Protein AF-A0A954ZGT1-F1 (afdb_monomer)

Secondary structure (DSSP, 8-state):
------------S--------PPPPPEEEEEE--TTS--TTEEEPTTS---EEE-TTSSEEEEESSS-S-EEEEETT-TTB-SEEEEEEEEEEEEEEEEEEEEEEETTTTEEEEEEE-TT-EEEEEEESSSEEEEEEEE-S--TTTS-EEEEEEEETTEEEEEEEETTSPPPSS-SEEEE--S---BEEEEEEEEEEEEEEEE--EEEEEPPP--THHHHHHHHHHHHHHHHHHTTS----

Solvent-accessible surface area (backbone atoms only — not comparable to full-atom values): 13369 Å² total; per-residue (Å²): 143,82,79,91,87,88,87,87,88,83,90,84,85,77,83,76,75,76,74,78,71,74,74,75,72,64,45,77,78,43,79,43,47,29,65,88,50,59,57,88,56,53,42,70,48,86,93,42,53,74,52,52,76,48,23,88,84,28,23,47,30,46,31,46,92,82,12,67,56,44,34,47,38,33,45,60,95,38,70,69,46,45,32,34,32,41,33,34,38,35,33,40,45,73,40,49,65,33,44,32,39,34,40,26,32,34,76,95,70,54,29,30,39,36,30,32,40,23,58,87,10,35,38,34,37,30,34,31,69,83,57,81,42,82,75,35,74,31,86,46,95,53,35,36,62,80,42,52,30,32,41,34,34,37,35,48,86,37,40,39,35,28,35,70,42,54,60,96,53,80,82,70,94,63,58,67,34,66,49,79,58,74,90,62,75,39,6,18,39,39,45,36,40,32,36,69,28,60,32,37,36,40,32,46,33,45,34,34,27,38,47,62,73,84,59,66,64,62,61,54,53,54,52,52,57,52,49,58,59,54,55,63,63,61,75,72,71,85,82,90,131

Radius of gyration: 25.89 Å; Cα contacts (8 Å, |Δi|>4): 563; chains: 1; bounding box: 70×60×85 Å

Structure (mmCIF, N/CA/C/O backbone):
data_AF-A0A954ZGT1-F1
#
_entry.id   AF-A0A954ZGT1-F1
#
loop_
_atom_site.group_PDB
_atom_site.id
_atom_site.type_symbol
_atom_site.label_atom_id
_atom_site.label_alt_id
_atom_site.label_comp_id
_atom_site.label_asym_id
_atom_site.label_entity_id
_atom_site.label_seq_id
_atom_site.pdbx_PDB_ins_code
_atom_site.Cartn_x
_atom_site.Cartn_y
_atom_site.Cartn_z
_atom_site.occupancy
_atom_site.B_iso_or_equiv
_atom_site.auth_seq_id
_atom_site.auth_comp_id
_atom_site.auth_asym_id
_atom_site.auth_atom_id
_atom_site.pdbx_PDB_model_num
ATOM 1 N N . MET A 1 1 ? -48.581 -20.929 64.849 1.00 49.00 1 MET A N 1
ATOM 2 C CA . MET A 1 1 ? -47.288 -20.661 65.511 1.00 49.00 1 MET A CA 1
ATOM 3 C C . MET A 1 1 ? -46.285 -21.735 65.078 1.00 49.00 1 MET A C 1
ATOM 5 O O . MET A 1 1 ? -46.087 -22.692 65.802 1.00 49.00 1 MET A O 1
ATOM 9 N N . ILE A 1 2 ? -45.718 -21.609 63.871 1.00 40.19 2 ILE A N 1
ATOM 10 C CA . ILE A 1 2 ? -44.493 -22.288 63.402 1.00 40.19 2 ILE A CA 1
ATOM 11 C C . ILE A 1 2 ? -43.778 -21.256 62.520 1.00 40.19 2 ILE A C 1
ATOM 13 O O . ILE A 1 2 ? -44.427 -20.496 61.806 1.00 40.19 2 ILE A O 1
ATOM 17 N N . ARG A 1 3 ? -42.468 -21.164 62.721 1.00 39.44 3 ARG A N 1
ATOM 18 C CA . ARG A 1 3 ? -41.587 -20.032 62.447 1.00 39.44 3 ARG A CA 1
ATOM 19 C C . ARG A 1 3 ? -41.191 -19.901 60.977 1.00 39.44 3 ARG A C 1
ATOM 21 O O . ARG A 1 3 ? -40.963 -20.896 60.301 1.00 39.44 3 ARG A O 1
ATOM 28 N N . ASP A 1 4 ? -41.039 -18.642 60.578 1.00 47.91 4 ASP A N 1
ATOM 29 C CA . ASP A 1 4 ? -39.946 -18.077 59.780 1.00 47.91 4 ASP A CA 1
ATOM 30 C C . ASP A 1 4 ? -38.844 -19.044 59.328 1.00 47.91 4 ASP A C 1
ATOM 32 O O . ASP A 1 4 ? -38.087 -19.545 60.158 1.00 47.91 4 ASP A O 1
ATOM 36 N N . THR A 1 5 ? -38.673 -19.205 58.012 1.00 51.03 5 THR A N 1
ATOM 37 C CA . THR A 1 5 ? -37.356 -19.307 57.344 1.00 51.03 5 THR A CA 1
ATOM 38 C C . THR A 1 5 ? -37.534 -19.374 55.825 1.00 51.03 5 THR A C 1
ATOM 40 O O . THR A 1 5 ? -37.643 -20.449 55.255 1.00 51.03 5 THR A O 1
ATOM 43 N N . CYS A 1 6 ? -37.570 -18.223 55.144 1.00 39.84 6 CYS A N 1
ATOM 44 C CA . CYS A 1 6 ? -37.154 -18.135 53.733 1.00 39.84 6 CYS A CA 1
ATOM 45 C C . CYS A 1 6 ? -36.947 -16.672 53.306 1.00 39.84 6 CYS A C 1
ATOM 47 O O . CYS A 1 6 ? -37.548 -16.166 52.363 1.00 39.84 6 CYS A O 1
ATOM 49 N N . ARG A 1 7 ? -36.095 -15.954 54.040 1.00 50.19 7 ARG A N 1
ATOM 50 C CA . ARG A 1 7 ? -35.509 -14.682 53.606 1.00 50.19 7 ARG A CA 1
ATOM 51 C C . ARG A 1 7 ? -34.010 -14.900 53.510 1.00 50.19 7 ARG A C 1
ATOM 53 O O . ARG A 1 7 ? -33.407 -14.976 54.568 1.00 50.19 7 ARG A O 1
ATOM 60 N N . THR A 1 8 ? -33.486 -15.006 52.283 1.00 48.19 8 THR A N 1
ATOM 61 C CA . THR A 1 8 ? -32.156 -14.536 51.812 1.00 48.19 8 THR A CA 1
ATOM 62 C C . THR A 1 8 ? -31.654 -15.337 50.603 1.00 48.19 8 THR A C 1
ATOM 64 O O . THR A 1 8 ? -30.652 -16.032 50.674 1.00 48.19 8 THR A O 1
ATOM 67 N N . LEU A 1 9 ? -32.298 -15.212 49.442 1.00 42.59 9 LEU A N 1
ATOM 68 C CA . LEU A 1 9 ? -31.670 -15.615 48.176 1.00 42.59 9 LEU A CA 1
ATOM 69 C C . LEU A 1 9 ? -32.113 -14.671 47.058 1.00 42.59 9 LEU A C 1
ATOM 71 O O . LEU A 1 9 ? -33.052 -14.986 46.343 1.00 42.59 9 LEU A O 1
ATOM 75 N N . LEU A 1 10 ? -31.474 -13.501 46.964 1.00 44.97 10 LEU A N 1
ATOM 76 C CA . LEU A 1 10 ? -31.126 -12.787 45.720 1.00 44.97 10 LEU A CA 1
ATOM 77 C C . LEU A 1 10 ? -30.676 -11.364 46.090 1.00 44.97 10 LEU A C 1
ATOM 79 O O . LEU A 1 10 ? -31.507 -10.486 46.311 1.00 44.97 10 LEU A O 1
ATOM 83 N N . PRO A 1 11 ? -29.359 -11.129 46.164 1.00 42.97 11 PRO A N 1
ATOM 84 C CA . PRO A 1 11 ? -28.837 -10.021 45.376 1.00 42.97 11 PRO A CA 1
ATOM 85 C C . PRO A 1 11 ? -27.473 -10.400 44.796 1.00 42.97 11 PRO A C 1
ATOM 87 O O . PRO A 1 11 ? -26.445 -9.910 45.236 1.00 42.97 11 PRO A O 1
ATOM 90 N N . ILE A 1 12 ? -27.432 -11.318 43.831 1.00 44.53 12 ILE A N 1
ATOM 91 C CA . ILE A 1 12 ? -26.219 -11.548 43.030 1.00 44.53 12 ILE A CA 1
ATOM 92 C C . ILE A 1 12 ? -26.662 -11.825 41.599 1.00 44.53 12 ILE A C 1
ATOM 94 O O . ILE A 1 12 ? -26.620 -12.953 41.117 1.00 44.53 12 ILE A O 1
ATOM 98 N N . LEU A 1 13 ? -27.203 -10.811 40.934 1.00 39.03 13 LEU A N 1
ATOM 99 C CA . LEU A 1 13 ? -27.461 -10.904 39.500 1.00 39.03 13 LEU A CA 1
ATOM 100 C C . LEU A 1 13 ? -27.533 -9.519 38.869 1.00 39.03 13 LEU A C 1
ATOM 102 O O . LEU A 1 13 ? -28.479 -9.205 38.168 1.00 39.03 13 LEU A O 1
ATOM 106 N N . LEU A 1 14 ? -26.534 -8.681 39.150 1.00 40.69 14 LEU A N 1
ATOM 107 C CA . LEU A 1 14 ? -26.220 -7.537 38.293 1.00 40.69 14 LEU A CA 1
ATOM 108 C C . LEU A 1 14 ? -24.763 -7.079 38.479 1.00 40.69 14 LEU A C 1
ATOM 110 O O . LEU A 1 14 ? -24.472 -5.896 38.581 1.00 40.69 14 LEU A O 1
ATOM 114 N N . ALA A 1 15 ? -23.823 -8.027 38.518 1.00 42.75 15 ALA A N 1
ATOM 115 C CA . ALA A 1 15 ? -22.462 -7.724 38.093 1.00 42.75 15 ALA A CA 1
ATOM 116 C C . ALA A 1 15 ? -22.450 -7.890 36.572 1.00 42.75 15 ALA A C 1
ATOM 118 O O . ALA A 1 15 ? -22.084 -8.943 36.050 1.00 42.75 15 ALA A O 1
ATOM 119 N N . SER A 1 16 ? -22.939 -6.876 35.859 1.00 43.94 16 SER A N 1
ATOM 120 C CA . SER A 1 16 ? -22.596 -6.695 34.453 1.00 43.94 16 SER A CA 1
ATOM 121 C C . SER A 1 16 ? -21.105 -6.399 34.431 1.00 43.94 16 SER A C 1
ATOM 123 O O . SER A 1 16 ? -20.691 -5.245 34.505 1.00 43.94 16 SER A O 1
ATOM 125 N N . VAL A 1 17 ? -20.289 -7.454 34.443 1.00 47.34 17 VAL A N 1
ATOM 126 C CA . VAL A 1 17 ? -18.870 -7.344 34.143 1.00 47.34 17 VAL A CA 1
ATOM 127 C C . VAL A 1 17 ? -18.825 -6.891 32.692 1.00 47.34 17 VAL A C 1
ATOM 129 O O . VAL A 1 17 ? -18.921 -7.699 31.772 1.00 47.34 17 VAL A O 1
ATOM 132 N N . MET A 1 18 ? -18.753 -5.577 32.484 1.00 42.97 18 MET A N 1
ATOM 133 C CA . MET A 1 18 ? -18.175 -5.039 31.269 1.00 42.97 18 MET A CA 1
ATOM 134 C C . MET A 1 18 ? -16.715 -5.479 31.289 1.00 42.97 18 MET A C 1
ATOM 136 O O . MET A 1 18 ? -15.844 -4.768 31.784 1.00 42.97 18 MET A O 1
ATOM 140 N N . LEU A 1 19 ? -16.450 -6.695 30.808 1.00 44.97 19 LEU A N 1
ATOM 141 C CA . LEU A 1 19 ? -15.143 -6.994 30.260 1.00 44.97 19 LEU A CA 1
ATOM 142 C C . LEU A 1 19 ? -15.029 -6.089 29.037 1.00 44.97 19 LEU A C 1
ATOM 144 O O . LEU A 1 19 ? -15.468 -6.443 27.947 1.00 44.97 19 LEU A O 1
ATOM 148 N N . ALA A 1 20 ? -14.484 -4.892 29.239 1.00 42.12 20 ALA A N 1
ATOM 149 C CA . ALA A 1 20 ? -13.792 -4.191 28.178 1.00 42.12 20 ALA A CA 1
ATOM 150 C C . ALA A 1 20 ? -12.601 -5.084 27.818 1.00 42.12 20 ALA A C 1
ATOM 152 O O . ALA A 1 20 ? -11.527 -4.986 28.405 1.00 42.12 20 ALA A O 1
ATOM 153 N N . THR A 1 21 ? -12.834 -6.064 26.948 1.00 52.50 21 THR A N 1
ATOM 154 C CA . THR A 1 21 ? -11.761 -6.842 26.349 1.00 52.50 21 THR A CA 1
ATOM 155 C C . THR A 1 21 ? -10.993 -5.861 25.483 1.00 52.50 21 THR A C 1
ATOM 157 O O . THR A 1 21 ? -11.495 -5.439 24.442 1.00 52.50 21 THR A O 1
ATOM 160 N N . SER A 1 22 ? -9.818 -5.434 25.944 1.00 52.81 22 SER A N 1
ATOM 161 C CA . SER A 1 22 ? -8.856 -4.759 25.082 1.00 52.81 22 SER A CA 1
ATOM 162 C C . SER A 1 22 ? -8.658 -5.654 23.865 1.00 52.81 22 SER A C 1
ATOM 164 O O . SER A 1 22 ? -8.275 -6.816 24.035 1.00 52.81 22 SER A O 1
ATOM 166 N N . ALA A 1 23 ? -8.980 -5.156 22.669 1.00 60.34 23 ALA A N 1
ATOM 167 C CA . ALA A 1 23 ? -8.633 -5.870 21.451 1.00 60.34 23 ALA A CA 1
ATOM 168 C C . ALA A 1 23 ? -7.127 -6.186 21.507 1.00 60.34 23 ALA A C 1
ATOM 170 O O . ALA A 1 23 ? -6.357 -5.338 21.978 1.00 60.34 23 ALA A O 1
ATOM 171 N N . PRO A 1 24 ? -6.706 -7.405 21.136 1.00 69.19 24 PRO A N 1
ATOM 172 C CA . PRO A 1 24 ? -5.286 -7.720 21.063 1.00 69.19 24 PRO A CA 1
ATOM 173 C C . PRO A 1 24 ? -4.582 -6.684 20.177 1.00 69.19 24 PRO A C 1
ATOM 175 O O . PRO A 1 24 ? -5.109 -6.279 19.143 1.00 69.19 24 PRO A O 1
ATOM 178 N N . ALA A 1 25 ? -3.416 -6.214 20.621 1.00 78.31 25 ALA A N 1
ATOM 179 C CA . ALA A 1 25 ? -2.605 -5.301 19.829 1.00 78.31 25 ALA A CA 1
ATOM 180 C C . ALA A 1 25 ? -2.047 -6.027 18.599 1.00 78.31 25 ALA A C 1
ATOM 182 O O . ALA A 1 25 ? -1.771 -7.229 18.655 1.00 78.31 25 ALA A O 1
ATOM 183 N N . ASN A 1 26 ? -1.846 -5.284 17.513 1.00 87.31 26 ASN A N 1
ATOM 184 C CA . ASN A 1 26 ? -1.184 -5.802 16.326 1.00 87.31 26 ASN A CA 1
ATOM 185 C C . ASN A 1 26 ? 0.231 -6.291 16.660 1.00 87.31 26 ASN A C 1
ATOM 187 O O . ASN A 1 26 ? 0.947 -5.664 17.445 1.00 87.31 26 ASN A O 1
ATOM 191 N N . THR A 1 27 ? 0.640 -7.398 16.043 1.00 91.19 27 THR A N 1
ATOM 192 C CA . THR A 1 27 ? 2.011 -7.909 16.167 1.00 91.19 27 THR A CA 1
ATOM 193 C C . THR A 1 27 ? 2.848 -7.342 15.033 1.00 91.19 27 THR A C 1
ATOM 195 O O . THR A 1 27 ? 2.530 -7.578 13.873 1.00 91.19 27 THR A O 1
ATOM 198 N N . ILE A 1 28 ? 3.907 -6.599 15.352 1.00 92.69 28 ILE A N 1
ATOM 199 C CA . ILE A 1 28 ? 4.860 -6.113 14.347 1.00 92.69 28 ILE A CA 1
ATOM 200 C C . ILE A 1 28 ? 5.659 -7.316 13.838 1.00 92.69 28 ILE A C 1
ATOM 202 O O . ILE A 1 28 ? 6.306 -8.002 14.628 1.00 92.69 28 ILE A O 1
ATOM 206 N N . LEU A 1 29 ? 5.570 -7.582 12.537 1.00 92.19 29 LEU A N 1
ATOM 207 C CA . LEU A 1 29 ? 6.332 -8.625 11.851 1.00 92.19 29 LEU A CA 1
ATOM 208 C C . LEU A 1 29 ? 7.638 -8.060 11.294 1.00 92.19 29 LEU A C 1
ATOM 210 O O . LEU A 1 29 ? 8.677 -8.704 11.401 1.00 92.19 29 LEU A O 1
ATOM 214 N N . VAL A 1 30 ? 7.561 -6.854 10.725 1.00 92.75 30 VAL A N 1
ATOM 215 C CA . VAL A 1 30 ? 8.680 -6.119 10.129 1.00 92.75 30 VAL A CA 1
ATOM 216 C C . VAL A 1 30 ? 8.520 -4.639 10.456 1.00 92.75 30 VAL A C 1
ATOM 218 O O . VAL A 1 30 ? 7.406 -4.112 10.403 1.00 92.75 30 VAL A O 1
ATOM 221 N N . ASP A 1 31 ? 9.626 -3.992 10.799 1.00 93.19 31 ASP A N 1
ATOM 222 C CA . ASP A 1 31 ? 9.758 -2.541 10.934 1.00 93.19 31 ASP A CA 1
ATOM 223 C C . ASP A 1 31 ? 11.157 -2.196 10.420 1.00 93.19 31 ASP A C 1
ATOM 225 O O . ASP A 1 31 ? 12.145 -2.394 11.126 1.00 93.19 31 ASP A O 1
ATOM 229 N N . ASP A 1 32 ? 11.225 -1.842 9.142 1.00 90.81 32 ASP A N 1
ATOM 230 C CA . ASP A 1 32 ? 12.462 -1.649 8.391 1.00 90.81 32 ASP A CA 1
ATOM 231 C C . ASP A 1 32 ? 12.550 -0.188 7.950 1.00 90.81 32 ASP A C 1
ATOM 233 O O . ASP A 1 32 ? 11.683 0.288 7.215 1.00 90.81 32 ASP A O 1
ATOM 237 N N . ASP A 1 33 ? 13.552 0.533 8.446 1.00 89.75 33 ASP A N 1
ATOM 238 C CA . ASP A 1 33 ? 13.801 1.938 8.120 1.00 89.75 33 ASP A CA 1
ATOM 239 C C . ASP A 1 33 ? 14.790 2.118 6.962 1.00 89.75 33 ASP A C 1
ATOM 241 O O . ASP A 1 33 ? 15.105 3.253 6.624 1.00 89.75 33 ASP A O 1
ATOM 245 N N . PHE A 1 34 ? 15.287 1.024 6.367 1.00 87.31 34 PHE A N 1
ATOM 246 C CA . PHE A 1 34 ? 16.300 1.010 5.306 1.00 87.31 34 PHE A CA 1
ATOM 247 C C . PHE A 1 34 ? 17.604 1.759 5.661 1.00 87.31 34 PHE A C 1
ATOM 249 O O . PHE A 1 34 ? 18.433 2.040 4.788 1.00 87.31 34 PHE A O 1
ATOM 256 N N . GLY A 1 35 ? 17.805 2.122 6.934 1.00 80.31 35 GLY A N 1
ATOM 257 C CA . GLY A 1 35 ? 18.865 3.022 7.391 1.00 80.31 35 GLY A CA 1
ATOM 258 C C . GLY A 1 35 ? 20.249 2.377 7.449 1.00 80.31 35 GLY A C 1
ATOM 259 O O . GLY A 1 35 ? 21.264 3.078 7.479 1.00 80.31 35 GLY A O 1
ATOM 260 N N . ASP A 1 36 ? 20.308 1.048 7.450 1.00 74.75 36 ASP A N 1
ATOM 261 C CA . ASP A 1 36 ? 21.543 0.267 7.366 1.00 74.75 36 ASP A CA 1
ATOM 262 C C . ASP A 1 36 ? 22.048 0.085 5.924 1.00 74.75 36 ASP A C 1
ATOM 264 O O . ASP A 1 36 ? 23.150 -0.435 5.715 1.00 74.75 36 ASP A O 1
ATOM 268 N N . GLY A 1 37 ? 21.301 0.595 4.940 1.00 67.31 37 GLY A N 1
ATOM 269 C CA . GLY A 1 37 ? 21.644 0.513 3.527 1.00 67.31 37 GLY A CA 1
ATOM 270 C C . GLY A 1 37 ? 21.479 -0.891 2.950 1.00 67.31 37 GLY A C 1
ATOM 271 O O . GLY A 1 37 ? 22.001 -1.150 1.859 1.00 67.31 37 GLY A O 1
ATOM 272 N N . ASP A 1 38 ? 20.799 -1.78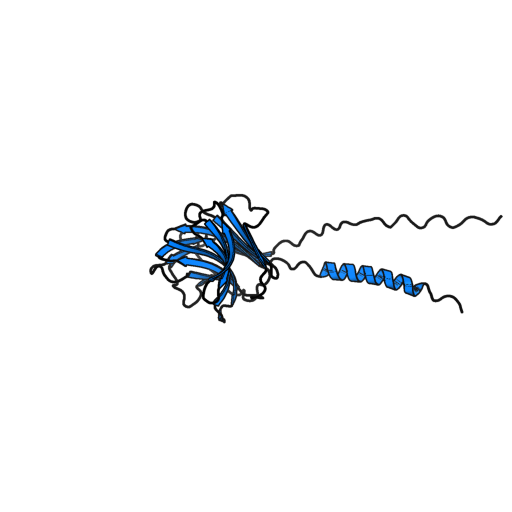9 3.664 1.00 71.38 38 ASP A N 1
ATOM 273 C CA . ASP A 1 38 ? 20.400 -3.088 3.156 1.00 71.38 38 ASP A CA 1
ATOM 274 C C . ASP A 1 38 ? 18.878 -3.193 2.981 1.00 71.38 38 ASP A C 1
ATOM 276 O O . ASP A 1 38 ? 18.099 -2.319 3.351 1.00 71.38 38 ASP A O 1
ATOM 280 N N . PHE A 1 39 ? 18.484 -4.231 2.251 1.00 73.69 39 PHE A N 1
ATOM 281 C CA . PHE A 1 39 ? 17.092 -4.550 1.953 1.00 73.69 39 PHE A CA 1
ATOM 282 C C . PHE A 1 39 ? 16.813 -5.991 2.376 1.00 73.69 39 PHE A C 1
ATOM 284 O O . PHE A 1 39 ? 16.132 -6.735 1.670 1.00 73.69 39 PHE A O 1
ATOM 291 N N . VAL A 1 40 ? 17.461 -6.467 3.441 1.00 76.00 40 VAL A N 1
ATOM 292 C CA . VAL A 1 40 ? 17.411 -7.879 3.816 1.00 76.00 40 VAL A CA 1
ATOM 293 C C . VAL A 1 40 ? 15.966 -8.282 4.100 1.00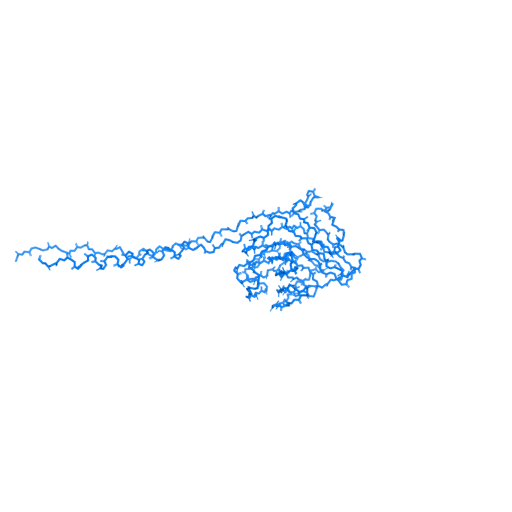 76.00 40 VAL A C 1
ATOM 295 O O . VAL A 1 40 ? 15.312 -7.772 5.002 1.00 76.00 40 VAL A O 1
ATOM 298 N N . GLY A 1 41 ? 15.476 -9.251 3.325 1.00 82.44 41 GLY A N 1
ATOM 299 C CA . GLY A 1 41 ? 14.091 -9.715 3.389 1.00 82.44 41 GLY A CA 1
ATOM 300 C C . GLY A 1 41 ? 13.149 -9.024 2.404 1.00 82.44 41 GLY A C 1
ATOM 301 O O . GLY A 1 41 ? 11.969 -9.354 2.403 1.00 82.44 41 GLY A O 1
ATOM 302 N N . TRP A 1 42 ? 13.640 -8.118 1.559 1.00 86.00 42 TRP A N 1
ATOM 303 C CA . TRP A 1 42 ? 12.886 -7.490 0.480 1.00 86.00 42 TRP A CA 1
ATOM 304 C C . TRP A 1 42 ? 13.474 -7.866 -0.882 1.00 86.00 42 TRP A C 1
ATOM 306 O O . TRP A 1 42 ? 14.627 -7.553 -1.187 1.00 86.00 42 TRP A O 1
ATOM 316 N N . THR A 1 43 ? 12.665 -8.490 -1.736 1.00 84.12 43 THR A N 1
ATOM 317 C CA . THR A 1 43 ? 13.094 -8.938 -3.067 1.00 84.12 43 THR A CA 1
ATOM 318 C C . THR A 1 43 ? 12.304 -8.241 -4.167 1.00 84.12 43 THR A C 1
ATOM 320 O O . THR A 1 43 ? 11.086 -8.086 -4.095 1.00 84.12 43 THR A O 1
ATOM 323 N N . ALA A 1 44 ? 13.003 -7.817 -5.221 1.00 81.94 44 ALA A N 1
ATOM 324 C CA . ALA A 1 44 ? 12.370 -7.305 -6.430 1.00 81.94 44 ALA A CA 1
ATOM 325 C C . ALA A 1 44 ? 11.610 -8.426 -7.149 1.00 81.94 44 ALA A C 1
ATOM 327 O O . ALA A 1 44 ? 12.172 -9.493 -7.417 1.00 81.94 44 ALA A O 1
ATOM 328 N N . TYR A 1 45 ? 10.344 -8.190 -7.485 1.00 76.88 45 TYR A N 1
ATOM 329 C CA . TYR A 1 45 ? 9.522 -9.225 -8.101 1.00 76.88 45 TYR A CA 1
ATOM 330 C C . TYR A 1 45 ? 9.994 -9.525 -9.545 1.00 76.88 45 TYR A C 1
ATOM 332 O O . TYR A 1 45 ? 10.112 -8.600 -10.358 1.00 76.88 45 TYR A O 1
ATOM 340 N N . PRO A 1 46 ? 10.269 -10.799 -9.903 1.00 67.62 46 PRO A N 1
ATOM 341 C CA . PRO A 1 46 ? 10.845 -11.149 -11.199 1.00 67.62 46 PRO A CA 1
ATOM 342 C C . PRO A 1 46 ? 10.011 -10.687 -12.402 1.00 67.62 46 PRO A C 1
ATOM 344 O O . PRO A 1 46 ? 8.797 -10.872 -12.449 1.00 67.62 46 PRO A O 1
ATOM 347 N N . GLY A 1 47 ? 10.683 -10.160 -13.429 1.00 63.53 47 GLY A N 1
ATOM 348 C CA . GLY A 1 47 ? 10.049 -9.753 -14.691 1.00 63.53 47 GLY A CA 1
ATOM 349 C C . GLY A 1 47 ? 9.564 -8.302 -14.735 1.00 63.53 47 GLY A C 1
ATOM 350 O O . GLY A 1 47 ? 9.106 -7.862 -15.787 1.00 63.53 47 GLY A O 1
ATOM 351 N N . TYR A 1 48 ? 9.714 -7.559 -13.640 1.00 65.44 48 TYR A N 1
ATOM 352 C CA . TYR A 1 48 ? 9.559 -6.106 -13.600 1.00 65.44 48 TYR A CA 1
ATOM 353 C C . TYR A 1 48 ? 10.927 -5.428 -13.772 1.00 65.44 48 TYR A C 1
ATOM 355 O O . TYR A 1 48 ? 11.960 -6.053 -13.517 1.00 65.44 48 TYR A O 1
ATOM 363 N N . ASP A 1 49 ? 10.954 -4.184 -14.274 1.00 60.53 49 ASP A N 1
ATOM 364 C CA . ASP A 1 49 ? 12.212 -3.432 -14.352 1.00 60.53 49 ASP A CA 1
ATOM 365 C C . ASP A 1 49 ? 12.731 -3.287 -12.923 1.00 60.53 49 ASP A C 1
ATOM 367 O O . ASP A 1 49 ? 12.030 -2.790 -12.042 1.00 60.53 49 ASP A O 1
ATOM 371 N N . ASN A 1 50 ? 13.945 -3.772 -12.672 1.00 53.66 50 ASN A N 1
ATOM 372 C CA . ASN A 1 50 ? 14.509 -3.750 -11.325 1.00 53.66 50 ASN A CA 1
ATOM 373 C C . ASN A 1 50 ? 14.776 -2.316 -10.856 1.00 53.66 50 ASN A C 1
ATOM 375 O O . ASN A 1 50 ? 15.125 -2.118 -9.697 1.00 53.66 50 ASN A O 1
ATOM 379 N N . GLY A 1 51 ? 14.665 -1.324 -11.748 1.00 53.53 51 GLY A N 1
ATOM 380 C CA . GLY A 1 51 ? 15.043 0.042 -11.450 1.00 53.53 51 GLY A CA 1
ATOM 381 C C . GLY A 1 51 ? 16.435 0.116 -10.837 1.00 53.53 51 GLY A C 1
ATOM 382 O O . GLY A 1 51 ? 17.259 -0.793 -10.959 1.00 53.53 51 GLY A O 1
ATOM 383 N N . GLN A 1 52 ? 16.714 1.214 -10.156 1.00 65.56 52 GLN A N 1
ATOM 384 C CA . GLN A 1 52 ? 17.802 1.245 -9.187 1.00 65.56 52 GLN A CA 1
ATOM 385 C C . GLN A 1 52 ? 17.181 1.362 -7.805 1.00 65.56 52 GLN A C 1
ATOM 387 O O . GLN A 1 52 ? 16.544 2.377 -7.533 1.00 65.56 52 GLN A O 1
ATOM 392 N N . PHE A 1 53 ? 17.360 0.322 -6.985 1.00 68.50 53 PHE A N 1
ATOM 393 C CA . PHE A 1 53 ? 17.138 0.367 -5.543 1.00 68.50 53 PHE A CA 1
ATOM 394 C C . PHE A 1 53 ? 18.376 0.973 -4.893 1.00 68.50 53 PHE A C 1
ATOM 396 O O . PHE A 1 53 ? 19.476 0.435 -5.033 1.00 68.50 53 PHE A O 1
ATOM 403 N N . ASP A 1 54 ? 18.209 2.107 -4.227 1.00 68.69 54 ASP A N 1
ATOM 404 C CA . ASP A 1 54 ? 19.309 2.816 -3.579 1.00 68.69 54 ASP A CA 1
ATOM 405 C C . ASP A 1 54 ? 18.892 3.250 -2.177 1.00 68.69 54 ASP A C 1
ATOM 407 O O . ASP A 1 54 ? 18.096 4.174 -2.046 1.00 68.69 54 ASP A O 1
ATOM 411 N N . ALA A 1 55 ? 19.439 2.573 -1.162 1.00 66.75 55 ALA A N 1
ATOM 412 C CA . ALA A 1 55 ? 19.288 2.910 0.254 1.00 66.75 55 ALA A CA 1
ATOM 413 C C . ALA A 1 55 ? 20.497 3.638 0.834 1.00 66.75 55 ALA A C 1
ATOM 415 O O . ALA A 1 55 ? 20.598 3.815 2.044 1.00 66.75 55 ALA A O 1
ATOM 416 N N . SER A 1 56 ? 21.413 4.141 0.001 1.00 68.38 56 SER A N 1
ATOM 417 C CA . SER A 1 56 ? 22.543 4.936 0.495 1.00 68.38 56 SER A CA 1
ATOM 418 C C . SER A 1 56 ? 22.111 6.227 1.206 1.00 68.38 56 SER A C 1
ATOM 420 O O . SER A 1 56 ? 22.890 6.789 1.978 1.00 68.38 56 SER A O 1
ATOM 422 N N . SER A 1 57 ? 20.870 6.682 0.989 1.00 71.88 57 SER A N 1
ATOM 423 C CA . SER A 1 57 ? 20.243 7.788 1.720 1.00 71.88 57 SER A CA 1
ATOM 424 C C . SER A 1 57 ? 19.500 7.373 2.996 1.00 71.88 57 SER A C 1
ATOM 426 O O . SER A 1 57 ? 18.991 8.257 3.682 1.00 71.88 57 SER A O 1
ATOM 428 N N . GLY A 1 58 ? 19.435 6.075 3.307 1.00 81.75 58 GLY A N 1
ATOM 429 C CA . GLY A 1 58 ? 18.588 5.512 4.360 1.00 81.75 58 GLY A CA 1
ATOM 430 C C . GLY A 1 58 ? 17.110 5.396 3.976 1.00 81.75 58 GLY A C 1
ATOM 431 O O . GLY A 1 58 ? 16.270 5.428 4.856 1.00 81.75 58 GLY A O 1
ATOM 432 N N . ASP A 1 59 ? 16.788 5.335 2.678 1.00 88.94 59 ASP A N 1
ATOM 433 C CA . ASP A 1 59 ? 15.419 5.183 2.166 1.00 88.94 59 ASP A CA 1
ATOM 434 C C . ASP A 1 59 ? 15.408 4.208 0.987 1.00 88.94 59 ASP A C 1
ATOM 436 O O . ASP A 1 59 ? 16.344 4.190 0.201 1.00 88.94 59 ASP A O 1
ATOM 440 N N . LEU A 1 60 ? 14.315 3.495 0.742 1.00 88.12 60 LEU A N 1
ATOM 441 C CA . LEU A 1 60 ? 14.139 2.739 -0.495 1.00 88.12 60 LEU A CA 1
ATOM 442 C C . LEU A 1 60 ? 13.724 3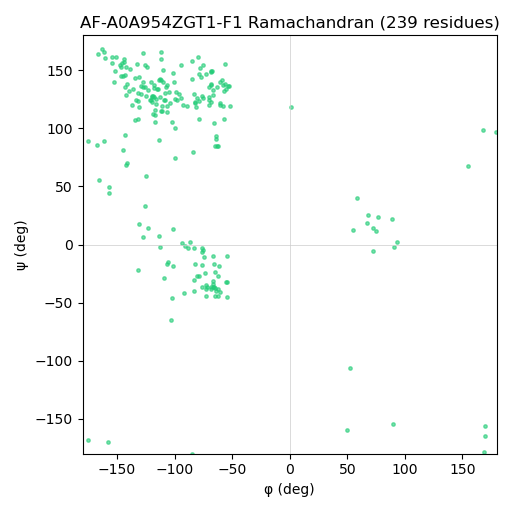.673 -1.643 1.00 88.12 60 LEU A C 1
ATOM 444 O O . LEU A 1 60 ? 12.582 4.131 -1.714 1.00 88.12 60 LEU A O 1
ATOM 448 N N . VAL A 1 61 ? 14.627 3.923 -2.590 1.00 89.56 61 VAL A N 1
ATOM 449 C CA . VAL A 1 61 ? 14.313 4.659 -3.826 1.00 89.56 61 VAL A CA 1
ATOM 450 C C . VAL A 1 61 ? 14.046 3.682 -4.967 1.00 89.56 61 VAL A C 1
ATOM 452 O O . VAL A 1 61 ? 14.899 2.869 -5.288 1.00 89.56 61 VAL A O 1
ATOM 455 N N . MET A 1 62 ? 12.885 3.782 -5.614 1.00 88.81 62 MET A N 1
ATOM 456 C CA . MET A 1 62 ? 12.547 3.058 -6.842 1.00 88.81 62 MET A CA 1
ATOM 457 C C . MET A 1 62 ? 12.577 4.028 -8.022 1.00 88.81 62 MET A C 1
ATOM 459 O O . MET A 1 62 ? 11.747 4.932 -8.095 1.00 88.81 62 MET A O 1
ATOM 463 N N . THR A 1 63 ? 13.517 3.845 -8.951 1.00 87.06 63 THR A N 1
ATOM 464 C CA . THR A 1 63 ? 13.679 4.711 -10.136 1.00 87.06 63 THR A CA 1
ATOM 465 C C . THR A 1 63 ? 13.479 3.915 -11.415 1.00 87.06 63 THR A C 1
ATOM 467 O O . THR A 1 63 ? 14.066 2.848 -11.559 1.00 87.06 63 THR A O 1
ATOM 470 N N . THR A 1 64 ? 12.711 4.448 -12.366 1.00 81.81 64 THR A N 1
ATOM 471 C CA . THR A 1 64 ? 12.571 3.859 -13.708 1.00 81.81 64 THR A CA 1
ATOM 472 C C . THR A 1 64 ? 13.438 4.602 -14.725 1.00 81.81 64 THR A C 1
ATOM 474 O O . THR A 1 64 ? 13.518 5.833 -14.710 1.00 81.81 64 THR A O 1
ATOM 477 N N . ASN A 1 65 ? 14.070 3.857 -15.635 1.00 72.88 65 ASN A N 1
ATOM 478 C CA . ASN A 1 65 ? 14.865 4.426 -16.730 1.00 72.88 65 ASN A CA 1
ATOM 479 C C . ASN A 1 65 ? 14.119 4.425 -18.073 1.00 72.88 65 ASN A C 1
ATOM 481 O O . ASN A 1 65 ? 14.503 5.159 -18.985 1.00 72.88 65 ASN A O 1
ATOM 485 N N . ASP A 1 66 ? 13.067 3.612 -18.201 1.00 73.25 66 ASP A N 1
ATOM 486 C CA . ASP A 1 66 ? 12.252 3.483 -19.413 1.00 73.25 66 ASP A CA 1
ATOM 487 C C . ASP A 1 66 ? 10.868 4.145 -19.286 1.00 73.25 66 ASP A C 1
ATOM 489 O O . ASP A 1 66 ? 10.224 4.440 -20.294 1.00 73.25 66 ASP A O 1
ATOM 493 N N . GLY A 1 67 ? 10.439 4.437 -18.053 1.00 67.81 67 GLY A N 1
ATOM 494 C CA . GLY A 1 67 ? 9.186 5.104 -17.738 1.00 67.81 67 GLY A CA 1
ATOM 495 C C . GLY A 1 67 ? 7.933 4.243 -17.877 1.00 67.81 67 GLY A C 1
ATOM 496 O O . GLY A 1 67 ? 6.844 4.809 -17.876 1.00 67.81 67 GLY A O 1
ATOM 497 N N . SER A 1 68 ? 8.043 2.922 -18.044 1.00 69.94 68 SER A N 1
ATOM 498 C CA . SER A 1 68 ? 6.904 2.107 -18.501 1.00 69.94 68 SER A CA 1
ATOM 499 C C . SER A 1 68 ? 6.625 0.836 -17.707 1.00 69.94 68 SER A C 1
ATOM 501 O O . SER A 1 68 ? 5.489 0.361 -17.719 1.00 69.94 68 SER A O 1
ATOM 503 N N . SER A 1 69 ? 7.612 0.300 -16.993 1.00 79.19 69 SER A N 1
ATOM 504 C CA . SER A 1 69 ? 7.436 -0.931 -16.220 1.00 79.19 69 SER A CA 1
ATOM 505 C C . SER A 1 69 ? 7.178 -0.616 -14.743 1.00 79.19 69 SER A C 1
ATOM 507 O O . SER A 1 69 ? 7.936 0.165 -14.168 1.00 79.19 69 SER A O 1
ATOM 509 N N . PRO A 1 70 ? 6.152 -1.204 -14.094 1.00 78.81 70 PRO A N 1
ATOM 510 C CA . PRO A 1 70 ? 6.006 -1.111 -12.644 1.00 78.81 70 PRO A CA 1
ATOM 511 C C . PRO A 1 70 ? 7.251 -1.632 -11.921 1.00 78.81 70 PRO A C 1
ATOM 513 O O . PRO A 1 70 ? 7.997 -2.445 -12.458 1.00 78.81 70 PRO A O 1
ATOM 516 N N . LEU A 1 71 ? 7.468 -1.168 -10.698 1.00 81.00 71 LEU A N 1
ATOM 517 C CA . LEU A 1 71 ? 8.523 -1.645 -9.815 1.00 81.00 71 LEU A CA 1
ATOM 518 C C . LEU A 1 71 ? 7.853 -2.184 -8.561 1.00 81.00 71 LEU A C 1
ATOM 520 O O . LEU A 1 71 ? 7.045 -1.491 -7.941 1.00 81.00 71 LEU A O 1
ATOM 524 N N . ILE A 1 72 ? 8.142 -3.441 -8.239 1.00 82.31 72 ILE A N 1
ATOM 525 C CA . ILE A 1 72 ? 7.489 -4.190 -7.167 1.00 82.31 72 ILE A CA 1
ATOM 526 C C . ILE A 1 72 ? 8.577 -4.782 -6.287 1.00 82.31 72 ILE A C 1
ATOM 528 O O . ILE A 1 72 ? 9.480 -5.454 -6.788 1.00 82.31 72 ILE A O 1
ATOM 532 N N . VAL A 1 73 ? 8.453 -4.567 -4.982 1.00 80.88 73 VAL A N 1
ATOM 533 C CA . VAL A 1 73 ? 9.299 -5.215 -3.981 1.00 80.88 73 VAL A CA 1
ATOM 534 C C . VAL A 1 73 ? 8.404 -5.926 -2.977 1.00 80.88 73 VAL A C 1
ATOM 536 O O . VAL A 1 73 ? 7.461 -5.332 -2.449 1.00 80.88 73 VAL A O 1
ATOM 539 N N . THR A 1 74 ? 8.679 -7.207 -2.756 1.00 85.81 74 THR A N 1
ATOM 540 C CA . THR A 1 74 ? 7.921 -8.112 -1.889 1.00 85.81 74 THR A CA 1
ATOM 541 C C . THR A 1 74 ? 8.714 -8.460 -0.647 1.00 85.81 74 THR A C 1
ATOM 543 O O . THR A 1 74 ? 9.940 -8.524 -0.685 1.00 85.81 74 THR A O 1
ATOM 546 N N . LEU A 1 75 ? 8.000 -8.724 0.443 1.00 86.75 75 LEU A N 1
ATOM 547 C CA . LEU A 1 75 ? 8.601 -9.251 1.657 1.00 86.75 75 LEU A CA 1
ATOM 548 C C . LEU A 1 75 ? 8.810 -10.773 1.541 1.00 86.75 75 LEU A C 1
ATOM 550 O O . LEU A 1 75 ? 7.866 -11.525 1.289 1.00 86.75 75 LEU A O 1
ATOM 554 N N . ASP A 1 76 ? 10.037 -11.223 1.770 1.00 84.88 76 ASP A N 1
ATOM 555 C CA . ASP A 1 76 ? 10.449 -12.620 1.677 1.00 84.88 76 ASP A CA 1
ATOM 556 C C . ASP A 1 76 ? 9.917 -13.458 2.845 1.00 84.88 76 ASP A C 1
ATOM 558 O O . ASP A 1 76 ? 9.904 -13.023 3.995 1.00 84.88 76 ASP A O 1
ATOM 562 N N . ASN A 1 77 ? 9.611 -14.730 2.578 1.00 82.44 77 ASN A N 1
ATOM 563 C CA . ASN A 1 77 ? 9.205 -15.736 3.574 1.00 82.44 77 ASN A CA 1
ATOM 564 C C . ASN A 1 77 ? 7.835 -15.490 4.242 1.00 82.44 77 ASN A C 1
ATOM 566 O O . ASN A 1 77 ? 7.546 -16.089 5.283 1.00 82.44 77 ASN A O 1
ATOM 570 N N . PHE A 1 78 ? 6.973 -14.657 3.650 1.00 82.94 78 PHE A N 1
ATOM 571 C CA . PHE A 1 78 ? 5.648 -14.322 4.183 1.00 82.94 78 PHE A CA 1
ATOM 572 C C . PHE A 1 78 ? 4.510 -14.597 3.188 1.00 82.94 78 PHE A C 1
ATOM 574 O O . PHE A 1 78 ? 3.698 -13.731 2.892 1.00 82.94 78 PHE A O 1
ATOM 581 N N . ASP A 1 79 ? 4.363 -15.839 2.733 1.00 84.19 79 ASP A N 1
ATOM 582 C CA . ASP A 1 79 ? 3.436 -16.155 1.625 1.00 84.19 79 ASP A CA 1
ATOM 583 C C . ASP A 1 79 ? 1.984 -16.425 2.072 1.00 84.19 79 ASP A C 1
ATOM 585 O O . ASP A 1 79 ? 1.120 -16.793 1.276 1.00 84.19 79 ASP A O 1
ATOM 589 N N . THR A 1 80 ? 1.698 -16.302 3.370 1.00 90.56 80 THR A N 1
ATOM 590 C CA . THR A 1 80 ? 0.424 -16.743 3.975 1.00 90.56 80 THR A CA 1
ATOM 591 C C . THR A 1 80 ? -0.233 -15.689 4.865 1.00 90.56 80 THR A C 1
ATOM 593 O O . THR A 1 80 ? -1.128 -16.009 5.650 1.00 90.56 80 THR A O 1
ATOM 596 N N . LEU A 1 81 ? 0.158 -14.417 4.737 1.00 92.50 81 LEU A N 1
ATOM 597 C CA . LEU A 1 81 ? -0.452 -13.343 5.517 1.00 92.50 81 LEU A CA 1
ATOM 598 C C . LEU A 1 81 ? -1.897 -13.121 5.063 1.00 92.50 81 LEU A C 1
ATOM 600 O O . LEU A 1 81 ? -2.175 -12.870 3.890 1.00 92.50 81 LEU A O 1
ATOM 604 N N . ARG A 1 82 ? -2.825 -13.238 6.016 1.00 95.00 82 ARG A N 1
ATOM 605 C CA . ARG A 1 82 ? -4.263 -13.045 5.805 1.00 95.00 82 ARG A CA 1
ATOM 606 C C . ARG A 1 82 ? -4.708 -11.692 6.339 1.00 95.00 82 ARG A C 1
ATOM 608 O O . ARG A 1 82 ? -5.106 -10.845 5.545 1.00 95.00 82 ARG A O 1
ATOM 615 N N . ASP A 1 83 ? -4.610 -11.493 7.649 1.00 95.94 83 ASP A N 1
ATOM 616 C CA . ASP A 1 83 ? -5.024 -10.255 8.307 1.00 95.94 83 ASP A CA 1
ATOM 617 C C . ASP A 1 83 ? -3.791 -9.420 8.633 1.00 95.94 83 ASP A C 1
ATOM 619 O O . ASP A 1 83 ? -2.989 -9.759 9.507 1.00 95.94 83 ASP A O 1
ATOM 623 N N . VAL A 1 84 ? -3.587 -8.365 7.851 1.00 96.88 84 VAL A N 1
ATOM 624 C CA . VAL A 1 84 ? -2.313 -7.654 7.786 1.00 96.88 84 VAL A CA 1
ATOM 625 C C . VAL A 1 84 ? -2.522 -6.163 7.585 1.00 96.88 84 VAL A C 1
ATOM 627 O O . VAL A 1 84 ? -3.437 -5.727 6.883 1.00 96.88 84 VAL A O 1
ATOM 630 N N . ALA A 1 85 ? -1.642 -5.377 8.189 1.00 97.88 85 ALA A N 1
ATOM 631 C CA . ALA A 1 85 ? -1.464 -3.979 7.869 1.00 97.88 85 ALA A CA 1
ATOM 632 C C . ALA A 1 85 ? -0.068 -3.744 7.297 1.00 97.88 85 ALA A C 1
ATOM 634 O O . ALA A 1 85 ? 0.922 -4.211 7.855 1.00 97.88 85 ALA A O 1
ATOM 635 N N . VAL A 1 86 ? -0.006 -2.992 6.204 1.00 98.12 86 VAL A N 1
ATOM 636 C CA . VAL A 1 86 ? 1.235 -2.576 5.546 1.00 98.12 86 VAL A CA 1
ATOM 637 C C . VAL A 1 86 ? 1.273 -1.061 5.565 1.00 98.12 86 VAL A C 1
ATOM 639 O O . VAL A 1 86 ? 0.299 -0.419 5.166 1.00 98.12 86 VAL A O 1
ATOM 642 N N . GLN A 1 87 ? 2.370 -0.493 6.051 1.00 98.25 87 GLN A N 1
ATOM 643 C CA . GLN A 1 87 ? 2.541 0.942 6.222 1.00 98.25 87 GLN A CA 1
ATOM 644 C C . GLN A 1 87 ? 3.900 1.410 5.706 1.00 98.25 87 GLN A C 1
ATOM 646 O O . GLN A 1 87 ? 4.904 0.720 5.864 1.00 98.25 87 GLN A O 1
ATOM 651 N N . THR A 1 88 ? 3.919 2.602 5.119 1.00 97.88 88 THR A N 1
ATOM 652 C CA . THR A 1 88 ? 5.127 3.283 4.652 1.00 97.88 88 THR A CA 1
ATOM 653 C C . THR A 1 88 ? 4.913 4.796 4.633 1.00 97.88 88 THR A C 1
ATOM 655 O O . THR A 1 88 ? 3.781 5.259 4.474 1.00 97.88 88 THR A O 1
ATOM 658 N N . GLN A 1 89 ? 6.000 5.560 4.718 1.00 97.81 89 GLN A N 1
ATOM 659 C CA . GLN A 1 89 ? 6.029 6.955 4.287 1.00 97.81 89 GLN A CA 1
ATOM 660 C C . GLN A 1 89 ? 6.590 7.022 2.867 1.00 97.81 89 GLN A C 1
ATOM 662 O O . GLN A 1 89 ? 7.675 6.505 2.609 1.00 97.81 89 GLN A O 1
ATOM 667 N N . VAL A 1 90 ? 5.892 7.705 1.961 1.00 97.50 90 VAL A N 1
ATOM 668 C CA . VAL A 1 90 ? 6.252 7.767 0.542 1.00 97.50 90 VAL A CA 1
ATOM 669 C C . VAL A 1 90 ? 6.257 9.191 -0.013 1.00 97.50 90 VAL A C 1
ATOM 671 O O . VAL A 1 90 ? 5.415 10.024 0.336 1.00 97.50 90 VAL A O 1
ATOM 674 N N . ARG A 1 91 ? 7.194 9.452 -0.928 1.00 96.81 91 ARG A N 1
ATOM 675 C CA . ARG A 1 91 ? 7.270 10.649 -1.772 1.00 96.81 91 ARG A CA 1
ATOM 676 C C . ARG A 1 91 ? 7.400 10.255 -3.237 1.00 96.81 91 ARG A C 1
ATOM 678 O O . ARG A 1 91 ? 8.166 9.356 -3.566 1.00 96.81 91 ARG A O 1
ATOM 685 N N . LEU A 1 92 ? 6.707 10.971 -4.119 1.00 96.69 92 LEU A N 1
ATOM 686 C CA . LEU A 1 92 ? 6.810 10.796 -5.565 1.00 96.69 92 LEU A CA 1
ATOM 687 C C . LEU A 1 92 ? 7.499 12.002 -6.219 1.00 96.69 92 LEU A C 1
ATOM 689 O O . LEU A 1 92 ? 7.234 13.155 -5.868 1.00 96.69 92 LEU A O 1
ATOM 693 N N . VAL A 1 93 ? 8.353 11.732 -7.204 1.00 94.56 93 VAL A N 1
ATOM 694 C CA . VAL A 1 93 ? 8.973 12.730 -8.083 1.00 94.56 93 VAL A CA 1
ATOM 695 C C . VAL A 1 93 ? 8.827 12.273 -9.535 1.00 94.56 93 VAL A C 1
ATOM 697 O O . VAL A 1 93 ? 9.166 11.145 -9.874 1.00 94.56 93 VAL A O 1
ATOM 700 N N . GLY A 1 94 ? 8.356 13.155 -10.418 1.00 90.88 94 GLY A N 1
ATOM 701 C CA . GLY A 1 94 ? 8.150 12.836 -11.835 1.00 90.88 94 GLY A CA 1
ATOM 702 C C . GLY A 1 94 ? 6.756 12.280 -12.135 1.00 90.88 94 GLY A C 1
ATOM 703 O O . GLY A 1 94 ? 5.798 12.591 -11.428 1.00 90.88 94 GLY A O 1
ATOM 704 N N . ASN A 1 95 ? 6.639 11.499 -13.214 1.00 89.19 95 ASN A N 1
ATOM 705 C CA . ASN A 1 95 ? 5.346 11.058 -13.747 1.00 89.19 95 ASN A CA 1
ATOM 706 C C . ASN A 1 95 ? 5.054 9.595 -13.395 1.00 89.19 95 ASN A C 1
ATOM 708 O O . ASN A 1 95 ? 5.790 8.687 -13.786 1.00 89.19 95 ASN A O 1
ATOM 712 N N . ALA A 1 96 ? 3.941 9.359 -12.707 1.00 92.62 96 ALA A N 1
ATOM 713 C CA . ALA A 1 96 ? 3.500 8.030 -12.299 1.00 92.62 96 ALA A CA 1
ATOM 714 C C . ALA A 1 96 ? 1.979 7.930 -12.330 1.00 92.62 96 ALA A C 1
ATOM 716 O O . ALA A 1 96 ? 1.305 8.938 -12.169 1.00 92.62 96 ALA A O 1
ATOM 717 N N . ASN A 1 97 ? 1.447 6.721 -12.472 1.00 93.12 97 ASN A N 1
ATOM 718 C CA . ASN A 1 97 ? 0.037 6.459 -12.198 1.00 93.12 97 ASN A CA 1
ATOM 719 C C . ASN A 1 97 ? -0.232 6.482 -10.691 1.00 93.12 97 ASN A C 1
ATOM 721 O O . ASN A 1 97 ? -1.223 7.049 -10.243 1.00 93.12 97 ASN A O 1
ATOM 725 N N . ALA A 1 98 ? 0.640 5.845 -9.904 1.00 95.19 98 ALA A N 1
ATOM 726 C CA . ALA A 1 98 ? 0.467 5.737 -8.462 1.00 95.19 98 ALA A CA 1
ATOM 727 C C . ALA A 1 98 ? 1.738 5.265 -7.743 1.00 95.19 98 ALA A C 1
ATOM 729 O O . ALA A 1 98 ? 2.634 4.653 -8.334 1.00 95.19 98 ALA A O 1
ATOM 730 N N . VAL A 1 99 ? 1.743 5.475 -6.429 1.00 96.50 99 VAL A N 1
ATOM 731 C CA . VAL A 1 99 ? 2.534 4.701 -5.464 1.00 96.50 99 VAL A CA 1
ATOM 732 C C . VAL A 1 99 ? 1.585 3.916 -4.570 1.00 96.50 99 VAL A C 1
ATOM 734 O O . VAL A 1 99 ? 0.511 4.414 -4.225 1.00 96.50 99 VAL A O 1
ATOM 737 N N . SER A 1 100 ? 1.946 2.685 -4.225 1.00 96.88 100 SER A N 1
ATOM 738 C CA . SER A 1 100 ? 1.045 1.781 -3.511 1.00 96.88 100 SER A CA 1
ATOM 739 C C . SER A 1 100 ? 1.766 0.936 -2.475 1.00 96.88 100 SER A C 1
ATOM 741 O O . SER A 1 100 ? 2.931 0.576 -2.632 1.00 96.88 100 SER A O 1
ATOM 743 N N . VAL A 1 101 ? 1.010 0.554 -1.454 1.00 97.50 101 VAL A N 1
ATOM 744 C CA . VAL A 1 101 ? 1.276 -0.638 -0.650 1.00 97.50 101 VAL A CA 1
ATOM 745 C C . VAL A 1 101 ? 0.331 -1.742 -1.121 1.00 97.50 101 VAL A C 1
ATOM 747 O O . VAL A 1 101 ? -0.800 -1.465 -1.539 1.00 97.50 101 VAL A O 1
ATOM 750 N N . PHE A 1 102 ? 0.765 -2.994 -1.063 1.00 96.56 102 PHE A N 1
ATOM 751 C CA . PHE A 1 102 ? -0.061 -4.126 -1.467 1.00 96.56 102 PHE A CA 1
ATOM 752 C C . PHE A 1 102 ? -0.029 -5.257 -0.447 1.00 96.56 102 PHE A C 1
ATOM 754 O O . PHE A 1 102 ? 0.910 -5.393 0.338 1.00 96.56 102 PHE A O 1
ATOM 761 N N . ALA A 1 103 ? -1.084 -6.066 -0.456 1.00 97.31 103 ALA A N 1
ATOM 762 C CA . ALA A 1 103 ? -1.270 -7.162 0.479 1.00 97.31 103 ALA A CA 1
ATOM 763 C C . ALA A 1 103 ? -2.003 -8.335 -0.171 1.00 97.31 103 ALA A C 1
ATOM 765 O O . ALA A 1 103 ? -2.824 -8.157 -1.073 1.00 97.31 103 ALA A O 1
ATOM 766 N N . ARG A 1 104 ? -1.738 -9.535 0.352 1.00 96.12 104 ARG A N 1
ATOM 767 C CA . ARG A 1 104 ? -2.212 -10.810 -0.199 1.00 96.12 104 ARG A CA 1
ATOM 768 C C . ARG A 1 104 ? -1.757 -11.027 -1.646 1.00 96.12 104 ARG A C 1
ATOM 770 O O . ARG A 1 104 ? -2.522 -11.520 -2.468 1.00 96.12 104 ARG A O 1
ATOM 777 N N . PHE A 1 105 ? -0.513 -10.652 -1.944 1.00 94.69 105 PHE A N 1
ATOM 778 C CA . PHE A 1 105 ? 0.085 -10.890 -3.249 1.00 94.69 105 PHE A CA 1
ATOM 779 C C . PHE A 1 105 ? 0.348 -12.378 -3.457 1.00 94.69 105 PHE A C 1
ATOM 781 O O . PHE A 1 105 ? 1.020 -13.027 -2.653 1.00 94.69 105 PHE A O 1
ATOM 788 N N . ASN A 1 106 ? -0.205 -12.903 -4.541 1.00 91.44 106 ASN A N 1
ATOM 789 C CA . ASN A 1 106 ? 0.066 -14.226 -5.062 1.00 91.44 106 ASN A CA 1
ATOM 790 C C . ASN A 1 106 ? 1.053 -14.092 -6.220 1.00 91.44 106 ASN A C 1
ATOM 792 O O . ASN A 1 106 ? 0.658 -13.774 -7.343 1.00 91.44 106 ASN A O 1
ATOM 796 N N . GLU A 1 107 ? 2.322 -14.372 -5.941 1.00 85.50 107 GLU A N 1
ATOM 797 C CA . GLU A 1 107 ? 3.405 -14.309 -6.923 1.00 85.50 107 GLU A CA 1
ATOM 798 C C . GLU A 1 107 ? 3.104 -15.152 -8.167 1.00 85.50 107 GLU A C 1
ATOM 800 O O . GLU A 1 107 ? 3.211 -14.671 -9.286 1.00 85.50 107 GLU A O 1
ATOM 805 N N . ALA A 1 108 ? 2.616 -16.384 -8.007 1.00 86.25 108 ALA A N 1
ATOM 806 C CA . ALA A 1 108 ? 2.373 -17.269 -9.147 1.00 86.25 108 ALA A CA 1
ATOM 807 C C . ALA A 1 108 ? 1.323 -16.726 -10.136 1.00 86.25 108 ALA A C 1
ATOM 809 O O . ALA A 1 108 ? 1.355 -17.081 -11.315 1.00 86.25 108 ALA A O 1
ATOM 810 N N . ALA A 1 109 ? 0.393 -15.894 -9.659 1.00 86.81 109 ALA A N 1
ATOM 811 C CA . ALA A 1 109 ? -0.680 -15.319 -10.467 1.00 86.81 109 ALA A CA 1
ATOM 812 C C . ALA A 1 109 ? -0.475 -13.828 -10.795 1.00 86.81 109 ALA A C 1
ATOM 814 O O . ALA A 1 109 ? -1.140 -13.310 -11.687 1.00 86.81 109 ALA A O 1
ATOM 815 N N . GLY A 1 110 ? 0.430 -13.130 -10.102 1.00 86.50 110 GLY A N 1
ATOM 816 C CA . GLY A 1 110 ? 0.565 -11.675 -10.212 1.00 86.50 110 GLY A CA 1
ATOM 817 C C . GLY A 1 110 ? -0.637 -10.910 -9.638 1.00 86.50 110 GLY A C 1
ATOM 818 O O . GLY A 1 110 ? -0.916 -9.790 -10.064 1.00 86.50 110 GLY A O 1
ATOM 819 N N . GLU A 1 111 ? -1.369 -11.514 -8.699 1.00 91.94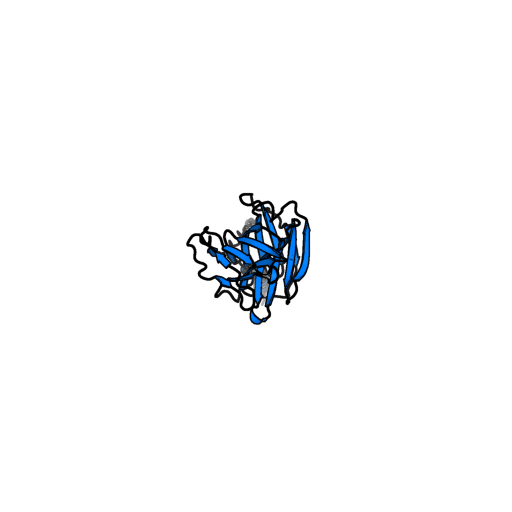 111 GLU A N 1
ATOM 820 C CA . GLU A 1 111 ? -2.640 -10.996 -8.179 1.00 91.94 111 GLU A CA 1
ATOM 821 C C . GLU A 1 111 ? -2.486 -10.448 -6.758 1.00 91.94 111 GLU A C 1
ATOM 823 O O . GLU A 1 111 ? -1.851 -11.087 -5.925 1.00 91.94 111 GLU A O 1
ATOM 828 N N . THR A 1 112 ? -3.061 -9.283 -6.447 1.00 95.44 112 THR A N 1
ATOM 829 C CA . THR A 1 112 ? -2.946 -8.661 -5.110 1.00 95.44 112 THR A CA 1
ATOM 830 C C . THR A 1 112 ? -4.031 -7.625 -4.854 1.00 95.44 112 THR A C 1
ATOM 832 O O . THR A 1 112 ? -4.598 -7.088 -5.808 1.00 95.44 112 THR A O 1
ATOM 835 N N . TYR A 1 113 ? -4.282 -7.289 -3.585 1.00 97.94 113 TYR A N 1
ATOM 836 C CA . TYR A 1 113 ? -4.956 -6.042 -3.218 1.00 97.94 113 TYR A CA 1
ATOM 837 C C . TYR A 1 113 ? -3.959 -4.893 -3.134 1.00 97.94 113 TYR A C 1
ATOM 839 O O . TYR A 1 113 ? -2.855 -5.058 -2.622 1.00 97.94 113 TYR A O 1
ATOM 847 N N . GLN A 1 114 ? -4.375 -3.705 -3.565 1.00 97.56 114 GLN A N 1
ATOM 848 C CA . GLN A 1 114 ? -3.544 -2.504 -3.536 1.00 97.56 114 GLN A CA 1
ATOM 849 C C . GLN A 1 114 ? -4.285 -1.348 -2.876 1.00 97.56 114 GLN A C 1
ATOM 851 O O . GLN A 1 114 ? -5.464 -1.107 -3.150 1.00 97.56 114 GLN A O 1
ATOM 856 N N . GLY A 1 115 ? -3.565 -0.635 -2.016 1.00 98.38 115 GLY A N 1
ATOM 857 C CA . GLY A 1 115 ? -3.935 0.674 -1.505 1.00 98.38 115 GLY A CA 1
ATOM 858 C C . GLY A 1 115 ? -2.964 1.699 -2.069 1.00 98.38 115 GLY A C 1
ATOM 859 O O . GLY A 1 115 ? -1.771 1.629 -1.778 1.00 98.38 115 GLY A O 1
ATO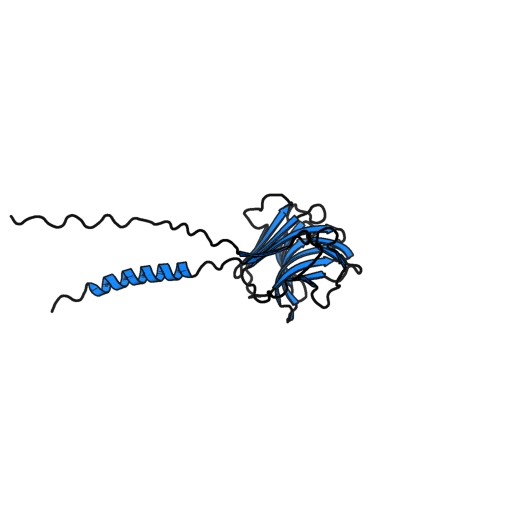M 860 N N . ALA A 1 116 ? -3.469 2.614 -2.888 1.00 97.94 116 ALA A N 1
ATOM 861 C CA . ALA A 1 116 ? -2.665 3.491 -3.725 1.00 97.94 116 ALA A CA 1
ATOM 862 C C . ALA A 1 116 ? -2.967 4.973 -3.480 1.00 97.94 116 ALA A C 1
ATOM 864 O O . ALA A 1 116 ? -4.090 5.335 -3.129 1.00 97.94 116 ALA A O 1
ATOM 865 N N . MET A 1 117 ? -1.968 5.820 -3.727 1.00 98.25 117 MET A N 1
ATOM 866 C CA . MET A 1 117 ? -2.124 7.267 -3.883 1.00 98.25 117 MET A CA 1
ATOM 867 C C . MET A 1 117 ? -1.700 7.684 -5.291 1.00 98.25 117 MET A C 1
ATOM 869 O O . MET A 1 117 ? -0.576 7.391 -5.714 1.00 98.25 117 MET A O 1
ATOM 873 N N . THR A 1 118 ? -2.580 8.392 -5.997 1.00 97.81 118 THR A N 1
ATOM 874 C CA . THR A 1 118 ? -2.273 8.993 -7.304 1.00 97.81 118 THR A CA 1
ATOM 875 C C . THR A 1 118 ? -1.596 10.362 -7.137 1.00 97.81 118 THR A C 1
ATOM 877 O O . THR A 1 118 ? -1.749 11.008 -6.088 1.00 97.81 118 THR A O 1
ATOM 880 N N . PRO A 1 119 ? -0.844 10.852 -8.143 1.00 97.06 119 PRO A N 1
ATOM 881 C CA . PRO A 1 119 ? -0.314 12.220 -8.147 1.00 97.06 119 PRO A CA 1
ATOM 882 C C . PRO A 1 119 ? -1.390 13.296 -7.953 1.00 97.06 119 PRO A C 1
ATOM 884 O O . PRO A 1 119 ? -1.132 14.328 -7.332 1.00 97.06 119 PRO A O 1
ATOM 887 N N . GLU A 1 120 ? -2.600 13.043 -8.450 1.00 97.00 120 GLU A N 1
ATOM 888 C CA . GLU A 1 120 ? -3.765 13.925 -8.381 1.00 97.00 120 GLU A CA 1
ATOM 889 C C . GLU A 1 120 ? -4.420 13.934 -6.994 1.00 97.00 120 GLU A C 1
ATOM 891 O O . GLU A 1 120 ? -5.300 14.756 -6.737 1.00 97.00 120 GLU A O 1
ATOM 896 N N . GLY A 1 121 ? -3.957 13.076 -6.080 1.00 97.50 121 GLY A N 1
ATOM 897 C CA . GLY A 1 121 ? -4.396 13.020 -4.691 1.00 97.50 121 GLY A CA 1
ATOM 898 C C . GLY A 1 121 ? -5.588 12.118 -4.427 1.00 97.50 121 GLY A C 1
ATOM 899 O O . GLY A 1 121 ? -6.270 12.289 -3.414 1.00 97.50 121 GLY A O 1
ATOM 900 N N . GLU A 1 122 ? -5.848 11.160 -5.305 1.00 98.50 122 GLU A N 1
ATOM 901 C CA . GLU A 1 122 ? -6.859 10.137 -5.078 1.00 98.50 122 GLU A CA 1
ATOM 902 C C . GLU A 1 122 ? -6.269 9.010 -4.227 1.00 98.50 122 GLU A C 1
ATOM 904 O O . GLU A 1 122 ? -5.207 8.469 -4.539 1.00 98.50 122 GLU A O 1
ATOM 909 N N . ALA A 1 123 ? -6.977 8.650 -3.158 1.00 98.50 123 ALA A N 1
ATOM 910 C CA . ALA A 1 123 ? -6.745 7.425 -2.408 1.00 98.50 123 ALA A CA 1
ATOM 911 C C . ALA A 1 123 ? -7.589 6.311 -3.037 1.00 98.50 123 ALA A C 1
ATOM 913 O O . ALA A 1 123 ? -8.819 6.411 -3.081 1.00 98.50 123 ALA A O 1
ATOM 914 N N . VAL A 1 124 ? -6.944 5.250 -3.521 1.00 98.56 124 VAL A N 1
ATOM 915 C CA . VAL A 1 124 ? -7.598 4.201 -4.314 1.00 98.56 124 VAL A CA 1
ATOM 916 C C . VAL A 1 124 ? -7.404 2.837 -3.664 1.00 98.56 124 VAL A C 1
ATOM 918 O O . VAL A 1 124 ? -6.292 2.456 -3.304 1.00 98.56 124 VAL A O 1
ATOM 921 N N . LEU A 1 125 ? -8.490 2.076 -3.549 1.00 98.62 125 LEU A N 1
ATOM 922 C CA . LEU A 1 125 ? -8.459 0.645 -3.267 1.00 98.62 125 LEU A CA 1
ATOM 923 C C . LEU A 1 125 ? -8.776 -0.124 -4.543 1.00 98.62 125 LEU A C 1
ATOM 925 O O . LEU A 1 125 ? -9.781 0.141 -5.211 1.00 98.62 125 LEU A O 1
ATOM 929 N N . GLY A 1 126 ? -7.952 -1.114 -4.851 1.00 97.75 126 GLY A N 1
ATOM 930 C CA . GLY A 1 126 ? -8.122 -1.944 -6.032 1.00 97.75 126 GLY A CA 1
ATOM 931 C C . GLY A 1 126 ? -7.436 -3.292 -5.912 1.00 97.75 126 GLY A C 1
ATOM 932 O O . GLY A 1 126 ? -6.982 -3.701 -4.841 1.00 97.75 126 GLY A O 1
ATOM 933 N N . TRP A 1 127 ? -7.387 -3.991 -7.033 1.00 96.00 127 TRP A N 1
ATOM 934 C CA . TRP A 1 127 ? -6.678 -5.252 -7.185 1.00 96.00 127 TRP A CA 1
ATOM 935 C C . TRP A 1 127 ? -6.064 -5.355 -8.575 1.00 96.00 127 TRP A C 1
ATOM 937 O O . TRP A 1 127 ? -6.567 -4.723 -9.501 1.00 96.00 127 TRP A O 1
ATOM 947 N N . ASN A 1 128 ? -5.026 -6.178 -8.727 1.00 90.88 128 ASN A N 1
ATOM 948 C CA . ASN A 1 128 ? -4.407 -6.432 -10.032 1.00 90.88 128 ASN A CA 1
ATOM 949 C C . ASN A 1 128 ? -4.633 -7.865 -10.509 1.00 90.88 128 ASN A C 1
ATOM 951 O O . ASN A 1 128 ? -4.585 -8.779 -9.687 1.00 90.88 128 ASN A O 1
ATOM 955 N N . ASN A 1 129 ? -4.852 -8.038 -11.822 1.00 81.25 129 ASN A N 1
ATOM 956 C CA . ASN A 1 129 ? -4.747 -9.322 -12.534 1.00 81.25 129 ASN A CA 1
ATOM 957 C C . ASN A 1 129 ? -4.750 -9.177 -14.076 1.00 81.25 129 ASN A C 1
ATOM 959 O O . ASN A 1 129 ? -5.799 -9.325 -14.708 1.00 81.25 129 ASN A O 1
ATOM 963 N N . PRO A 1 130 ? -3.617 -8.935 -14.752 1.00 71.31 130 PRO A N 1
ATOM 964 C CA . PRO A 1 130 ? -2.436 -8.167 -14.345 1.00 71.31 130 PRO A CA 1
ATOM 965 C C . PRO A 1 130 ? -2.688 -6.644 -14.367 1.00 71.31 130 PRO A C 1
ATOM 967 O O . PRO A 1 130 ? -1.865 -5.867 -13.884 1.00 71.31 130 PRO A O 1
ATOM 970 N N . GLU A 1 131 ? -3.818 -6.214 -14.935 1.00 84.94 131 GLU A N 1
ATOM 971 C CA . GLU A 1 131 ? -4.258 -4.819 -14.976 1.00 84.94 131 GLU A CA 1
ATOM 972 C C . GLU A 1 131 ? -4.855 -4.393 -13.633 1.00 84.94 131 GLU A C 1
ATOM 974 O O . GLU A 1 131 ? -5.398 -5.222 -12.901 1.00 84.94 131 GLU A O 1
ATOM 979 N N . PHE A 1 132 ? -4.767 -3.097 -13.318 1.00 91.00 132 PHE A N 1
ATOM 980 C CA . PHE A 1 132 ? -5.377 -2.541 -12.114 1.00 91.00 132 PHE A CA 1
ATOM 981 C C . PHE A 1 132 ? -6.887 -2.380 -12.285 1.00 91.00 132 PHE A C 1
ATOM 983 O O . PHE A 1 132 ? -7.375 -1.731 -13.211 1.00 91.00 132 PHE A O 1
ATOM 990 N N . HIS A 1 133 ? -7.627 -2.918 -11.327 1.00 95.75 133 HIS A N 1
ATOM 991 C CA . HIS A 1 133 ? -9.071 -2.838 -11.233 1.00 95.75 133 HIS A CA 1
ATOM 992 C C . HIS A 1 133 ? -9.462 -2.090 -9.958 1.00 95.75 133 HIS A C 1
ATOM 994 O O . HIS A 1 133 ? -9.318 -2.588 -8.838 1.00 95.75 133 HIS A O 1
ATOM 1000 N N . GLN A 1 134 ? -10.009 -0.891 -10.136 1.00 97.38 134 GLN A N 1
ATOM 1001 C CA . GLN A 1 134 ? -10.510 -0.077 -9.036 1.00 97.38 134 GLN A CA 1
ATOM 1002 C C . GLN A 1 134 ? -11.730 -0.729 -8.371 1.00 97.38 134 GLN A C 1
ATOM 1004 O O . GLN A 1 134 ? -12.681 -1.131 -9.043 1.00 97.38 134 GLN A O 1
ATOM 1009 N N . ILE A 1 135 ? -11.727 -0.775 -7.039 1.00 97.94 135 ILE A N 1
ATOM 1010 C CA . ILE A 1 135 ? -12.887 -1.149 -6.217 1.00 97.94 135 ILE A CA 1
ATOM 1011 C C . ILE A 1 135 ? -13.533 0.107 -5.631 1.00 97.94 135 ILE A C 1
ATOM 1013 O O . ILE A 1 135 ? -14.754 0.247 -5.658 1.00 97.94 135 ILE A O 1
ATOM 1017 N N . SER A 1 136 ? -12.721 1.017 -5.091 1.00 98.31 136 SER A N 1
ATOM 1018 C CA . SER A 1 136 ? -13.186 2.219 -4.397 1.00 98.31 136 SER A CA 1
ATOM 1019 C C . SER A 1 136 ? -12.155 3.340 -4.519 1.00 98.31 136 SER A C 1
ATOM 1021 O O . SER A 1 136 ? -10.958 3.070 -4.604 1.00 98.31 136 SER A O 1
ATOM 1023 N N . VAL A 1 137 ? -12.615 4.589 -4.537 1.00 98.31 137 VAL A N 1
ATOM 1024 C CA . VAL A 1 137 ? -11.770 5.782 -4.676 1.00 98.31 137 VAL A CA 1
ATOM 1025 C C . VAL A 1 137 ? -12.316 6.922 -3.828 1.00 98.31 137 VAL A C 1
ATOM 1027 O O . VAL A 1 137 ? -13.532 7.059 -3.669 1.00 98.31 137 VAL A O 1
ATOM 1030 N N . PHE A 1 138 ? -11.418 7.741 -3.292 1.00 98.25 138 PHE A N 1
ATOM 1031 C CA . PHE A 1 138 ? -11.753 8.963 -2.579 1.00 98.25 138 PHE A CA 1
ATOM 1032 C C . PHE A 1 138 ? -10.740 10.069 -2.896 1.00 98.25 138 PHE A C 1
ATOM 1034 O O . PHE A 1 138 ? -9.532 9.868 -2.774 1.00 98.25 138 PHE A O 1
ATOM 1041 N N . GLU A 1 139 ? -11.226 11.248 -3.284 1.00 98.25 139 GLU A N 1
ATOM 1042 C CA . GLU A 1 139 ? -10.375 12.417 -3.517 1.00 98.25 139 GLU A CA 1
ATOM 1043 C C . GLU A 1 139 ? -9.914 13.024 -2.187 1.00 98.25 139 GLU A C 1
ATOM 1045 O O . GLU A 1 139 ? -10.721 13.387 -1.328 1.00 98.25 139 GLU A O 1
ATOM 1050 N N . THR A 1 140 ? -8.603 13.182 -2.024 1.00 97.75 140 THR A N 1
ATOM 1051 C CA . THR A 1 140 ? -7.995 13.821 -0.853 1.00 97.75 140 THR A CA 1
ATOM 1052 C C . THR A 1 140 ? -7.345 15.152 -1.246 1.00 97.75 140 THR A C 1
ATOM 1054 O O . THR A 1 140 ? -6.997 15.365 -2.412 1.00 97.75 140 THR A O 1
ATOM 1057 N N . PRO A 1 141 ? -7.106 16.068 -0.292 1.00 97.38 141 PRO A N 1
ATOM 1058 C CA . PRO A 1 141 ? -6.270 17.241 -0.541 1.00 97.38 141 PRO A CA 1
ATOM 1059 C C . PRO A 1 141 ? -4.766 16.914 -0.562 1.00 97.38 141 PRO A C 1
ATOM 1061 O O . PRO A 1 141 ? -3.959 17.810 -0.781 1.00 97.38 141 PRO A O 1
ATOM 1064 N N . LEU A 1 142 ? -4.365 15.666 -0.297 1.00 98.00 142 LEU A N 1
ATOM 1065 C CA . LEU A 1 142 ? -2.960 15.273 -0.239 1.00 98.00 142 LEU A CA 1
ATOM 1066 C C . LEU A 1 142 ? -2.398 15.130 -1.653 1.00 98.00 142 LEU A C 1
ATOM 1068 O O . LEU A 1 142 ? -3.095 14.681 -2.559 1.00 98.00 142 LEU A O 1
ATOM 1072 N N . ARG A 1 143 ? -1.133 15.495 -1.852 1.00 97.69 143 ARG A N 1
ATOM 1073 C CA . ARG A 1 143 ? -0.437 15.353 -3.136 1.00 97.69 143 ARG A CA 1
ATOM 1074 C C . ARG A 1 143 ? 0.912 14.696 -2.899 1.00 97.69 143 ARG A C 1
ATOM 1076 O O . ARG A 1 143 ? 1.821 15.317 -2.349 1.00 97.69 143 ARG A O 1
ATOM 1083 N N . VAL A 1 144 ? 1.044 13.434 -3.312 1.00 97.56 144 VAL A N 1
ATOM 1084 C CA . VAL A 1 144 ? 2.272 12.643 -3.100 1.00 97.56 144 VAL A CA 1
ATOM 1085 C C . VAL A 1 144 ? 3.471 13.201 -3.877 1.00 97.56 144 VAL A C 1
ATOM 1087 O O . VAL A 1 144 ? 4.620 12.914 -3.559 1.00 97.56 144 VAL A O 1
ATOM 1090 N N . THR A 1 145 ? 3.211 14.048 -4.873 1.00 97.62 145 THR A N 1
ATOM 1091 C CA . THR A 1 145 ? 4.213 14.803 -5.631 1.00 97.62 145 THR A CA 1
ATOM 1092 C C . THR A 1 145 ? 4.680 16.082 -4.937 1.00 97.62 145 THR A C 1
ATOM 1094 O O . THR A 1 145 ? 5.731 16.611 -5.298 1.00 97.62 145 THR A O 1
ATOM 1097 N N . GLU A 1 146 ? 3.948 16.585 -3.937 1.00 97.81 146 GLU A N 1
ATOM 1098 C CA 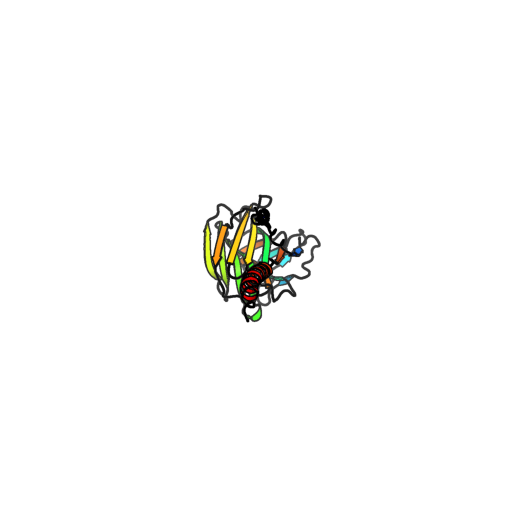. GLU A 1 146 ? 4.211 17.868 -3.260 1.00 97.81 146 GLU A CA 1
ATOM 1099 C C . GLU A 1 146 ? 4.725 17.689 -1.828 1.00 97.81 146 GLU A C 1
ATOM 1101 O O . GLU A 1 146 ? 5.545 18.488 -1.362 1.00 97.81 146 GLU A O 1
ATOM 1106 N N . GLN A 1 147 ? 4.350 16.597 -1.161 1.00 97.56 147 GLN A N 1
ATOM 1107 C CA . GLN A 1 147 ? 4.728 16.280 0.220 1.00 97.56 147 GLN A CA 1
ATOM 1108 C C . GLN A 1 147 ? 4.942 14.776 0.430 1.00 97.56 147 GLN A C 1
ATOM 1110 O O . GLN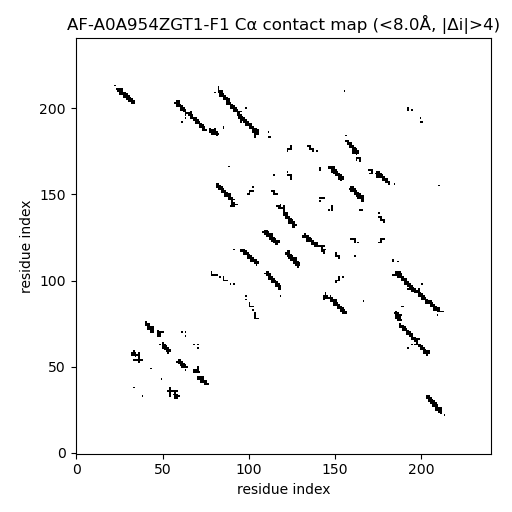 A 1 147 ? 4.447 13.959 -0.343 1.00 97.56 147 GLN A O 1
ATOM 1115 N N . ASP A 1 148 ? 5.671 14.416 1.487 1.00 98.12 148 ASP A N 1
ATOM 1116 C CA . ASP A 1 148 ? 5.676 13.042 1.987 1.00 98.12 148 ASP A CA 1
ATOM 1117 C C . ASP A 1 148 ? 4.300 12.697 2.590 1.00 98.12 148 ASP A C 1
ATOM 1119 O O . ASP A 1 148 ? 3.676 13.506 3.296 1.00 98.12 148 ASP A O 1
ATOM 1123 N N . ILE A 1 149 ? 3.826 11.487 2.305 1.00 98.50 149 ILE A N 1
ATOM 1124 C CA . ILE A 1 149 ? 2.542 10.959 2.770 1.00 98.50 149 ILE A CA 1
ATOM 1125 C C . ILE A 1 149 ? 2.780 9.637 3.482 1.00 98.50 149 ILE A C 1
ATOM 1127 O O . ILE A 1 149 ? 3.499 8.775 2.992 1.00 98.50 149 ILE A O 1
ATOM 1131 N N . GLU A 1 150 ? 2.124 9.472 4.617 1.00 98.62 150 GLU A N 1
ATOM 1132 C CA . GLU A 1 150 ? 1.983 8.193 5.294 1.00 98.62 150 GLU A CA 1
ATOM 1133 C C . GLU A 1 150 ? 0.835 7.423 4.657 1.00 98.62 150 GLU A C 1
ATOM 1135 O O . GLU A 1 150 ? -0.295 7.919 4.605 1.00 98.62 150 GLU A O 1
ATOM 1140 N N . LEU A 1 151 ? 1.127 6.225 4.164 1.00 98.56 151 LEU A N 1
ATOM 1141 C CA . LEU A 1 151 ? 0.176 5.338 3.516 1.00 98.56 151 LEU A CA 1
ATOM 1142 C C . LEU A 1 151 ? 0.081 4.048 4.318 1.00 98.56 151 LEU A C 1
ATOM 1144 O O . LEU A 1 151 ? 1.094 3.412 4.605 1.00 98.56 151 LEU A O 1
ATOM 1148 N N . ARG A 1 152 ? -1.139 3.642 4.670 1.00 98.56 152 ARG A N 1
ATOM 1149 C CA . ARG A 1 152 ? -1.380 2.386 5.381 1.00 98.56 152 ARG A CA 1
ATOM 1150 C C . ARG A 1 152 ? -2.582 1.649 4.818 1.00 98.56 152 ARG A C 1
ATOM 1152 O O . ARG A 1 152 ? -3.702 2.153 4.888 1.00 98.56 152 ARG A O 1
ATOM 1159 N N . LEU A 1 153 ? -2.351 0.438 4.329 1.00 98.75 153 LEU A N 1
ATOM 1160 C CA . LEU A 1 153 ? -3.391 -0.500 3.920 1.00 98.75 153 LEU A CA 1
ATOM 1161 C C . LEU A 1 153 ? -3.605 -1.519 5.031 1.00 98.75 153 LEU A C 1
ATOM 1163 O O . LEU A 1 153 ? -2.664 -2.189 5.441 1.00 98.75 153 LEU A O 1
ATOM 1167 N N . GLU A 1 154 ? -4.843 -1.655 5.488 1.00 98.38 154 GLU A N 1
ATOM 1168 C CA . GLU A 1 154 ? -5.267 -2.717 6.396 1.00 98.38 154 GLU A CA 1
ATOM 1169 C C . GLU A 1 154 ? -6.225 -3.651 5.662 1.00 98.38 154 GLU A C 1
ATOM 1171 O O . GLU A 1 154 ? -7.237 -3.211 5.107 1.00 98.38 154 GLU A O 1
ATOM 1176 N N . VAL A 1 155 ? -5.907 -4.941 5.693 1.00 97.88 155 VAL A N 1
ATOM 1177 C CA . VAL A 1 155 ? -6.728 -6.024 5.159 1.00 97.88 155 VAL A CA 1
ATOM 1178 C C . VAL A 1 155 ? -7.083 -6.937 6.324 1.00 97.88 155 VAL A C 1
ATOM 1180 O O . VAL A 1 155 ? -6.203 -7.575 6.888 1.00 97.88 155 VAL A O 1
ATOM 1183 N N . GLU A 1 156 ? -8.358 -6.977 6.700 1.00 96.19 156 GLU A N 1
ATOM 1184 C CA . GLU A 1 156 ? -8.877 -7.811 7.792 1.00 96.19 156 GLU A CA 1
ATOM 1185 C C . GLU A 1 156 ? -10.111 -8.559 7.285 1.00 96.19 156 GLU A C 1
ATOM 1187 O O . GLU A 1 156 ? -11.094 -7.941 6.871 1.00 96.19 156 GLU A O 1
ATOM 1192 N N . ASP A 1 157 ? -10.056 -9.888 7.263 1.00 94.62 157 ASP A N 1
ATOM 1193 C CA . ASP A 1 157 ? -11.030 -10.748 6.597 1.00 94.62 157 ASP A CA 1
ATOM 1194 C C . ASP A 1 157 ? -11.246 -10.336 5.135 1.00 94.62 157 ASP A C 1
ATOM 1196 O O . ASP A 1 157 ? -10.388 -10.570 4.288 1.00 94.62 157 ASP A O 1
ATOM 1200 N N . ASN A 1 158 ? -12.383 -9.717 4.832 1.00 96.69 158 ASN A N 1
ATOM 1201 C CA . ASN A 1 158 ? -12.724 -9.208 3.508 1.00 96.69 158 ASN A CA 1
ATOM 1202 C C . ASN A 1 158 ? -12.807 -7.677 3.501 1.00 96.69 158 ASN A C 1
ATOM 1204 O O . ASN A 1 158 ? -13.284 -7.098 2.534 1.00 96.69 158 ASN A O 1
ATOM 1208 N N . GLN A 1 159 ? -12.432 -7.005 4.589 1.00 98.12 159 GLN A N 1
ATOM 1209 C CA . GLN A 1 159 ? -12.474 -5.553 4.700 1.00 98.12 159 GLN A CA 1
ATOM 1210 C C . GLN A 1 159 ? -11.119 -4.961 4.332 1.00 98.12 159 GLN A C 1
ATOM 1212 O O . GLN A 1 159 ? -10.091 -5.308 4.911 1.00 98.12 159 GLN A O 1
ATOM 1217 N N . LEU A 1 160 ? -11.149 -4.026 3.389 1.00 98.62 160 LEU A N 1
ATOM 1218 C CA . LEU A 1 160 ? -10.008 -3.240 2.947 1.00 98.62 160 LEU A CA 1
ATOM 1219 C C . LEU A 1 160 ? -10.177 -1.813 3.462 1.00 98.62 160 LEU A C 1
ATOM 1221 O O . LEU A 1 160 ? -11.235 -1.201 3.280 1.00 98.62 160 LEU A O 1
ATOM 1225 N N . ARG A 1 161 ? -9.140 -1.270 4.094 1.00 98.75 161 ARG A N 1
ATOM 1226 C CA . ARG A 1 161 ? -9.109 0.107 4.598 1.00 98.75 161 ARG A CA 1
ATOM 1227 C C . ARG A 1 161 ? -7.795 0.751 4.199 1.00 98.75 161 ARG A C 1
ATOM 1229 O O . ARG A 1 161 ? -6.736 0.237 4.545 1.00 98.75 161 ARG A O 1
ATOM 1236 N N . LEU A 1 162 ? -7.867 1.881 3.511 1.00 98.81 162 LEU A N 1
ATOM 1237 C CA . LEU A 1 162 ? -6.696 2.681 3.181 1.00 98.81 162 LEU A CA 1
ATOM 1238 C C . LEU A 1 162 ? -6.719 3.970 3.992 1.00 98.81 162 LEU A C 1
ATOM 1240 O O . LEU A 1 162 ? -7.677 4.741 3.936 1.00 98.81 162 LEU A O 1
ATOM 1244 N N . PHE A 1 163 ? -5.649 4.203 4.734 1.00 98.75 163 PHE A N 1
ATOM 1245 C CA . PHE A 1 163 ? -5.390 5.440 5.450 1.00 98.75 163 PHE A CA 1
ATOM 1246 C C . PHE A 1 163 ? -4.291 6.203 4.712 1.00 98.75 163 PHE A C 1
ATOM 1248 O O . PHE A 1 163 ? -3.293 5.606 4.307 1.00 98.75 163 PHE A O 1
ATOM 1255 N N . ALA A 1 164 ? -4.471 7.515 4.574 1.00 98.50 164 ALA A N 1
ATOM 1256 C CA . ALA A 1 164 ? -3.477 8.420 4.014 1.00 98.50 164 ALA A CA 1
ATOM 1257 C C . ALA A 1 164 ? -3.452 9.723 4.826 1.00 98.50 164 ALA A C 1
ATOM 1259 O O . ALA A 1 164 ? -4.513 10.276 5.129 1.00 98.50 164 ALA A O 1
ATOM 1260 N N . TRP A 1 165 ? -2.268 10.203 5.214 1.00 98.50 165 TRP A N 1
ATOM 1261 C CA . TRP A 1 165 ? -2.111 11.466 5.951 1.00 98.50 165 TRP A CA 1
ATOM 1262 C C . TRP A 1 165 ? -0.726 12.098 5.729 1.00 98.50 165 TRP A C 1
ATOM 1264 O O . TRP A 1 165 ? 0.188 11.416 5.271 1.00 98.50 165 TRP A O 1
ATOM 1274 N N . PRO A 1 166 ? -0.531 13.403 6.004 1.00 98.50 166 PRO A N 1
ATOM 1275 C CA . PRO A 1 166 ? 0.788 14.027 5.901 1.00 98.50 166 PRO A CA 1
ATOM 1276 C C . PRO A 1 166 ? 1.806 13.372 6.841 1.00 98.50 166 PRO A C 1
ATOM 1278 O O . PRO A 1 166 ? 1.483 13.113 8.003 1.00 98.50 166 PRO A O 1
ATOM 1281 N N . ALA A 1 167 ? 3.042 13.179 6.374 1.00 97.69 167 ALA A N 1
ATOM 1282 C CA . ALA A 1 167 ? 4.126 12.680 7.219 1.00 97.69 167 ALA A CA 1
ATOM 1283 C C . ALA A 1 167 ? 4.348 13.559 8.461 1.00 97.69 167 ALA A C 1
ATOM 1285 O O . ALA A 1 167 ? 4.269 14.789 8.403 1.00 97.69 167 ALA A O 1
ATOM 1286 N N . GLY A 1 168 ? 4.574 12.915 9.611 1.00 96.94 168 GLY A N 1
ATOM 1287 C CA . GLY A 1 168 ? 4.664 13.575 10.921 1.00 96.94 168 GLY A CA 1
ATOM 1288 C C . GLY A 1 168 ? 3.329 14.083 11.492 1.00 96.94 168 GLY A C 1
ATOM 1289 O O . GLY A 1 168 ? 3.291 14.552 12.631 1.00 96.94 168 GLY A O 1
ATOM 1290 N N . GLY A 1 169 ? 2.230 13.990 10.737 1.00 97.56 169 GLY A N 1
ATOM 1291 C CA . GLY A 1 169 ? 0.880 14.275 11.216 1.00 97.56 169 GLY A CA 1
ATOM 1292 C C . GLY A 1 169 ? 0.282 13.115 12.027 1.00 97.56 169 GLY A C 1
ATOM 1293 O O . GLY A 1 169 ? 0.740 11.975 11.921 1.00 97.56 169 GLY A O 1
ATOM 1294 N N . PRO A 1 170 ? -0.761 13.368 12.839 1.00 97.06 170 PRO A N 1
ATOM 1295 C CA . PRO A 1 170 ? -1.459 12.298 13.539 1.00 97.06 170 PRO A CA 1
ATOM 1296 C C . PRO A 1 170 ? -2.221 11.413 12.547 1.00 97.06 170 PRO A C 1
ATOM 1298 O O . PRO A 1 170 ? -2.912 11.918 11.660 1.00 97.06 170 PRO A O 1
ATOM 1301 N N . ARG A 1 171 ? -2.150 10.092 12.745 1.00 97.38 171 ARG A N 1
ATOM 1302 C CA . ARG A 1 171 ? -2.965 9.133 11.991 1.00 97.38 171 ARG A CA 1
ATOM 1303 C C . ARG A 1 171 ? -4.460 9.466 12.165 1.00 97.38 171 ARG A C 1
ATOM 1305 O O . ARG A 1 171 ? -4.903 9.631 13.307 1.00 97.38 171 ARG A O 1
ATOM 1312 N N . PRO A 1 172 ? -5.251 9.524 11.079 1.00 97.56 172 PRO A N 1
ATOM 1313 C CA . PRO A 1 172 ? -6.687 9.747 11.171 1.00 97.56 172 PRO A CA 1
ATOM 1314 C C . PRO A 1 172 ? -7.390 8.543 11.809 1.00 97.56 172 PRO A C 1
ATOM 1316 O O . PRO A 1 172 ? -6.975 7.394 11.652 1.00 97.56 172 PRO A O 1
ATOM 1319 N N . THR A 1 173 ? -8.480 8.809 12.530 1.00 96.25 173 THR A N 1
ATOM 1320 C CA . THR A 1 173 ? -9.301 7.758 13.154 1.00 96.25 173 THR A CA 1
ATOM 1321 C C . THR A 1 173 ? -10.149 6.997 12.140 1.00 96.25 173 THR A C 1
ATOM 1323 O O . THR A 1 173 ? -10.518 5.854 12.393 1.00 96.25 173 THR A O 1
ATOM 1326 N N . GLU A 1 174 ? -10.451 7.622 11.002 1.00 97.44 174 GLU A N 1
ATOM 1327 C CA . GLU A 1 174 ? -11.210 7.028 9.905 1.00 97.44 174 GLU A CA 1
ATOM 1328 C C . GLU A 1 174 ? -10.298 6.821 8.686 1.00 97.44 174 GLU A C 1
ATOM 1330 O O . GLU A 1 174 ? -9.426 7.656 8.423 1.00 97.44 174 GLU A O 1
ATOM 1335 N N . PRO A 1 175 ? -10.458 5.709 7.949 1.00 98.38 175 PRO A N 1
ATOM 1336 C CA . PRO A 1 175 ? -9.744 5.499 6.696 1.00 98.38 175 PRO A CA 1
ATOM 1337 C C . PRO A 1 175 ? -10.216 6.492 5.630 1.00 98.38 175 PRO A C 1
ATOM 1339 O O . PRO A 1 175 ? -11.384 6.874 5.599 1.00 98.38 175 PRO A O 1
ATOM 1342 N N . ALA A 1 176 ? -9.317 6.862 4.718 1.00 97.94 176 ALA A N 1
ATOM 1343 C CA . ALA A 1 176 ? -9.645 7.700 3.568 1.00 97.94 176 ALA A CA 1
ATOM 1344 C C . ALA A 1 176 ? -10.618 6.984 2.619 1.00 97.94 176 ALA A C 1
ATOM 1346 O O . ALA A 1 176 ? -11.524 7.602 2.069 1.00 97.94 176 ALA A O 1
ATOM 1347 N N . VAL A 1 177 ? -10.454 5.669 2.450 1.00 98.50 177 VAL A N 1
ATOM 1348 C CA . VAL A 1 177 ? -11.352 4.849 1.635 1.00 98.50 177 VAL A CA 1
ATOM 1349 C C . VAL A 1 177 ? -11.479 3.439 2.216 1.00 98.50 177 VAL A C 1
ATOM 1351 O O . VAL A 1 177 ? -10.533 2.888 2.786 1.00 98.50 177 VAL A O 1
ATOM 1354 N N . THR A 1 178 ? -12.673 2.856 2.086 1.00 98.69 178 THR A N 1
ATOM 1355 C CA . THR A 1 178 ? -12.965 1.469 2.476 1.00 98.69 178 THR A CA 1
ATOM 1356 C C . THR A 1 178 ? -13.579 0.682 1.326 1.00 98.69 178 THR A C 1
ATOM 1358 O O . THR A 1 178 ? -14.200 1.253 0.424 1.00 98.69 178 THR A O 1
ATOM 1361 N N . ALA A 1 179 ? -13.408 -0.637 1.366 1.00 98.50 179 ALA A N 1
ATOM 1362 C CA . ALA A 1 179 ? -14.057 -1.579 0.466 1.00 98.50 179 ALA A CA 1
ATOM 1363 C C . ALA A 1 179 ? -14.256 -2.944 1.141 1.00 98.50 179 ALA A C 1
ATOM 1365 O O . ALA A 1 179 ? -13.600 -3.259 2.135 1.00 98.50 179 ALA A O 1
ATOM 1366 N N . VAL A 1 180 ? -15.154 -3.759 0.583 1.00 98.25 180 VAL A N 1
ATOM 1367 C CA . VAL A 1 180 ? -15.318 -5.165 0.968 1.00 98.25 180 VAL A CA 1
ATOM 1368 C C . VAL A 1 180 ? -15.051 -6.040 -0.246 1.00 98.25 180 VAL A C 1
ATOM 1370 O O . VAL A 1 180 ? -15.722 -5.893 -1.266 1.00 98.25 180 VAL A O 1
ATOM 1373 N N . ASP A 1 181 ? -14.090 -6.949 -0.126 1.00 98.12 181 ASP A N 1
ATOM 1374 C CA . ASP A 1 181 ? -13.679 -7.849 -1.191 1.00 98.12 181 ASP A CA 1
ATOM 1375 C C . ASP A 1 181 ? -13.089 -9.157 -0.648 1.00 98.12 181 ASP A C 1
ATOM 1377 O O . ASP A 1 181 ? -12.351 -9.160 0.334 1.00 98.12 181 ASP A O 1
ATOM 1381 N N . ALA A 1 182 ? -13.426 -10.278 -1.286 1.00 97.12 182 ALA A N 1
ATOM 1382 C CA . ALA A 1 182 ? -13.098 -11.624 -0.812 1.00 97.12 182 ALA A CA 1
ATOM 1383 C C . ALA A 1 182 ? -12.300 -12.455 -1.832 1.00 97.12 182 ALA A C 1
ATOM 1385 O O . ALA A 1 182 ? -12.229 -13.676 -1.696 1.00 97.12 182 ALA A O 1
ATOM 1386 N N . ARG A 1 183 ? -11.745 -11.833 -2.882 1.00 96.50 183 ARG A N 1
ATOM 1387 C CA . ARG A 1 183 ? -11.030 -12.552 -3.950 1.00 96.50 183 ARG A CA 1
ATOM 1388 C C . ARG A 1 183 ? -9.762 -13.242 -3.456 1.00 96.50 183 ARG A C 1
ATOM 1390 O O . ARG A 1 183 ? -9.540 -14.398 -3.803 1.00 96.50 183 ARG A O 1
ATOM 1397 N N . PHE A 1 184 ? -8.954 -12.563 -2.644 1.00 95.94 184 PHE A N 1
ATOM 1398 C CA . PHE A 1 184 ? -7.675 -13.102 -2.170 1.00 95.94 184 PHE A CA 1
ATOM 1399 C C . PHE A 1 184 ? -7.757 -13.465 -0.699 1.00 95.94 184 PHE A C 1
ATOM 1401 O O . PHE A 1 184 ? -8.098 -12.620 0.126 1.00 95.94 184 PHE A O 1
ATOM 1408 N N . ALA A 1 185 ? -7.437 -14.716 -0.369 1.00 94.56 185 ALA A N 1
ATOM 1409 C CA . ALA A 1 185 ? -7.509 -15.226 0.999 1.00 94.56 185 ALA A CA 1
ATOM 1410 C C . ALA A 1 185 ? -6.256 -14.891 1.822 1.00 94.56 185 ALA A C 1
ATOM 1412 O O . ALA A 1 185 ? -6.363 -14.548 2.994 1.00 94.56 185 ALA A O 1
ATOM 1413 N N . SER A 1 186 ? -5.077 -14.982 1.209 1.00 95.69 186 SER A N 1
ATOM 1414 C CA . SER A 1 186 ? -3.782 -14.710 1.833 1.00 95.69 186 SER A CA 1
ATOM 1415 C C . SER A 1 186 ? -2.711 -14.509 0.762 1.00 95.69 186 SER A C 1
ATOM 1417 O O . SER A 1 186 ? -2.938 -14.843 -0.399 1.00 95.69 186 SER A O 1
ATOM 1419 N N . GLY A 1 187 ? -1.542 -14.019 1.157 1.00 95.12 187 GLY A N 1
ATOM 1420 C CA . GLY A 1 187 ? -0.366 -13.902 0.293 1.00 95.12 187 GLY A CA 1
ATOM 1421 C C . GLY A 1 187 ? 0.725 -13.082 0.972 1.00 95.12 187 GLY A C 1
ATOM 1422 O O . GLY A 1 187 ? 0.633 -12.834 2.176 1.00 95.12 187 GLY A O 1
ATOM 1423 N N . THR A 1 188 ? 1.711 -12.630 0.201 1.00 95.06 188 THR A N 1
ATOM 1424 C CA . THR A 1 188 ? 2.743 -11.706 0.694 1.00 95.06 188 THR A CA 1
ATOM 1425 C C . THR A 1 188 ? 2.290 -10.243 0.621 1.00 95.06 188 THR A C 1
ATOM 1427 O O . THR A 1 188 ? 1.153 -9.925 0.249 1.00 95.06 188 THR A O 1
ATOM 1430 N N . VAL A 1 189 ? 3.158 -9.337 1.044 1.00 95.69 189 VAL A N 1
ATOM 1431 C CA . VAL A 1 189 ? 2.954 -7.891 1.098 1.00 95.69 189 VAL A CA 1
ATOM 1432 C C . VAL A 1 189 ? 4.094 -7.173 0.399 1.00 95.69 189 VAL A C 1
ATOM 1434 O O . VAL A 1 189 ? 5.164 -7.745 0.187 1.00 95.69 189 VAL A O 1
ATOM 1437 N N . GLY A 1 190 ? 3.884 -5.896 0.097 1.00 94.38 190 GLY A N 1
ATOM 1438 C CA . GLY A 1 190 ? 5.002 -5.043 -0.247 1.00 94.38 190 GLY A CA 1
ATOM 1439 C C . GLY A 1 190 ? 4.654 -3.682 -0.809 1.00 94.38 190 GLY A C 1
ATOM 1440 O O . GLY A 1 190 ? 3.593 -3.123 -0.518 1.00 94.38 190 GLY A O 1
ATOM 1441 N N . LEU A 1 191 ? 5.608 -3.139 -1.561 1.00 94.50 191 LEU A N 1
ATOM 1442 C CA . LEU A 1 191 ? 5.632 -1.764 -2.044 1.00 94.50 191 LEU A CA 1
ATOM 1443 C C . LEU A 1 191 ? 5.675 -1.739 -3.568 1.00 94.50 191 LEU A C 1
ATOM 1445 O O . LEU A 1 191 ? 6.372 -2.539 -4.197 1.00 94.50 191 LEU A O 1
ATOM 1449 N N . LEU A 1 192 ? 4.931 -0.809 -4.161 1.00 93.25 192 LEU A N 1
ATOM 1450 C CA . LEU A 1 192 ? 4.802 -0.699 -5.606 1.00 93.25 192 LEU A CA 1
ATOM 1451 C C . LEU A 1 192 ? 4.906 0.753 -6.068 1.00 93.25 192 LEU A C 1
ATOM 1453 O O . LEU A 1 192 ? 4.230 1.647 -5.553 1.00 93.25 192 LEU A O 1
ATOM 1457 N N . TYR A 1 193 ? 5.702 0.960 -7.111 1.00 92.62 193 TYR A N 1
ATOM 1458 C CA . TYR A 1 193 ? 5.777 2.193 -7.883 1.00 92.62 193 TYR A CA 1
ATOM 1459 C C . TYR A 1 193 ? 5.317 1.926 -9.323 1.00 92.62 193 TYR A C 1
ATOM 1461 O O . TYR A 1 193 ? 5.835 1.032 -9.986 1.00 92.62 193 TYR A O 1
ATOM 1469 N N . HIS A 1 194 ? 4.325 2.679 -9.811 1.00 91.50 194 HIS A N 1
ATOM 1470 C CA . HIS A 1 194 ? 3.760 2.506 -11.154 1.00 91.50 194 HIS A CA 1
ATOM 1471 C C . HIS A 1 194 ? 4.074 3.723 -12.041 1.00 91.50 194 HIS A C 1
ATOM 1473 O O . HIS A 1 194 ? 3.293 4.679 -12.052 1.00 91.50 194 HIS A O 1
ATOM 1479 N N . PRO A 1 195 ? 5.196 3.732 -12.779 1.00 90.00 195 PRO A N 1
ATOM 1480 C CA . PRO A 1 195 ? 5.572 4.858 -13.624 1.00 90.00 195 PRO A CA 1
ATOM 1481 C C . PRO A 1 195 ? 4.743 4.943 -14.912 1.00 90.00 195 PRO A C 1
ATOM 1483 O O . PRO A 1 195 ? 4.248 3.939 -15.416 1.00 90.00 195 PRO A O 1
ATOM 1486 N N . ILE A 1 196 ? 4.640 6.157 -15.461 1.00 89.56 196 ILE A N 1
ATOM 1487 C CA . ILE A 1 196 ? 4.177 6.426 -16.845 1.00 89.56 196 ILE A CA 1
ATOM 1488 C C . ILE A 1 196 ? 5.159 7.309 -17.627 1.00 89.56 196 ILE A C 1
ATOM 1490 O O . ILE A 1 196 ? 4.874 7.787 -18.726 1.00 89.56 196 ILE A O 1
ATOM 1494 N N . GLY A 1 197 ? 6.305 7.590 -17.020 1.00 87.81 197 GLY A N 1
ATOM 1495 C CA . GLY A 1 197 ? 7.399 8.355 -17.577 1.00 87.81 197 GLY A CA 1
ATOM 1496 C C . GLY A 1 197 ? 8.567 8.350 -16.601 1.00 87.81 197 GLY A C 1
ATOM 1497 O O . GLY A 1 197 ? 8.578 7.601 -15.627 1.00 87.81 197 GLY A O 1
ATOM 1498 N N . LEU A 1 198 ? 9.552 9.207 -16.859 1.00 88.50 198 LEU A N 1
ATOM 1499 C CA . LEU A 1 198 ? 10.703 9.347 -15.972 1.00 88.50 198 LEU A CA 1
ATOM 1500 C C . LEU A 1 198 ? 10.272 9.860 -14.592 1.00 88.50 198 LEU A C 1
ATOM 1502 O O . LEU A 1 198 ? 9.488 10.812 -14.479 1.00 88.50 198 LEU A O 1
ATOM 1506 N N . GLY A 1 199 ? 10.821 9.239 -13.554 1.00 89.12 199 GLY A N 1
ATOM 1507 C CA . GLY A 1 199 ? 10.521 9.572 -12.173 1.00 89.12 199 GLY A CA 1
ATOM 1508 C C . GLY A 1 199 ? 11.066 8.550 -11.184 1.00 89.12 199 GLY A C 1
ATOM 1509 O O . GLY A 1 199 ? 11.727 7.574 -11.554 1.00 89.12 199 GLY A O 1
ATOM 1510 N N . SER A 1 200 ? 10.774 8.807 -9.917 1.00 92.06 200 SER A N 1
ATOM 1511 C CA . SER A 1 200 ? 11.082 7.920 -8.811 1.00 92.06 200 SER A CA 1
ATOM 1512 C C . SER A 1 200 ? 10.039 8.019 -7.703 1.00 92.06 200 SER A C 1
ATOM 1514 O O . SER A 1 200 ? 9.387 9.051 -7.517 1.00 92.06 200 SER A O 1
ATOM 1516 N N . ALA A 1 201 ? 9.912 6.937 -6.943 1.00 94.25 201 ALA A N 1
ATOM 1517 C CA . ALA A 1 201 ? 9.231 6.920 -5.658 1.00 94.25 201 ALA A CA 1
ATOM 1518 C C . ALA A 1 201 ? 10.247 6.624 -4.552 1.00 94.25 201 ALA A C 1
ATOM 1520 O O . ALA A 1 201 ? 11.063 5.715 -4.683 1.00 94.25 201 ALA A O 1
ATOM 1521 N N . THR A 1 202 ? 10.196 7.389 -3.468 1.00 93.88 202 THR A N 1
ATOM 1522 C CA . THR A 1 202 ? 11.037 7.204 -2.284 1.00 93.88 202 THR A CA 1
ATOM 1523 C C . THR A 1 202 ? 10.164 6.735 -1.133 1.00 93.88 202 THR A C 1
ATOM 1525 O O . THR A 1 202 ? 9.250 7.456 -0.735 1.00 93.88 202 THR A O 1
ATOM 1528 N N . PHE A 1 203 ? 10.452 5.552 -0.602 1.00 94.25 203 PHE A N 1
ATOM 1529 C 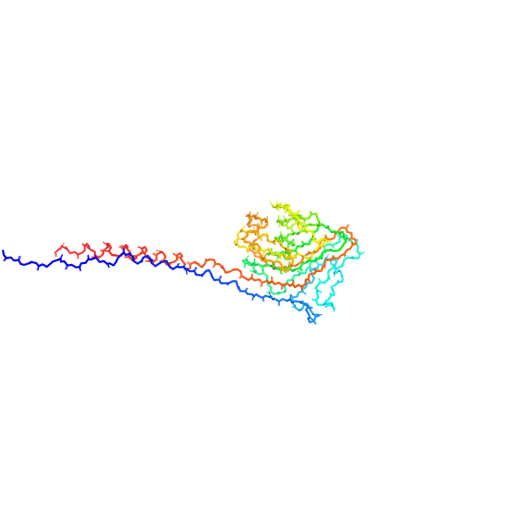CA . PHE A 1 203 ? 9.803 4.947 0.554 1.00 94.25 203 PHE A CA 1
ATOM 1530 C C . PHE A 1 203 ? 10.767 5.010 1.740 1.00 94.25 203 PHE A C 1
ATOM 1532 O O . PHE A 1 203 ? 11.865 4.472 1.667 1.00 94.25 203 PHE A O 1
ATOM 1539 N N . ARG A 1 204 ? 10.380 5.687 2.822 1.00 93.62 204 ARG A N 1
ATOM 1540 C CA . ARG A 1 204 ? 11.285 5.955 3.957 1.00 93.62 204 ARG A CA 1
ATOM 1541 C C . ARG A 1 204 ? 11.426 4.785 4.919 1.00 93.62 204 ARG A C 1
ATOM 1543 O O . ARG A 1 204 ? 12.402 4.693 5.636 1.00 93.62 204 ARG A O 1
ATOM 1550 N N . TYR A 1 205 ? 10.401 3.948 4.986 1.00 93.94 205 TYR A N 1
ATOM 1551 C CA . TYR A 1 205 ? 10.378 2.755 5.821 1.00 93.94 205 TYR A CA 1
ATOM 1552 C C . TYR A 1 205 ? 9.283 1.814 5.325 1.00 93.94 205 TYR A C 1
ATOM 1554 O O . TYR A 1 205 ? 8.380 2.229 4.587 1.00 93.94 205 TYR A O 1
ATOM 1562 N N . ALA A 1 206 ? 9.312 0.567 5.771 1.00 94.44 206 ALA A N 1
ATOM 1563 C CA . ALA A 1 206 ? 8.234 -0.384 5.597 1.00 94.44 206 ALA A CA 1
ATOM 1564 C C . ALA A 1 206 ? 7.922 -1.079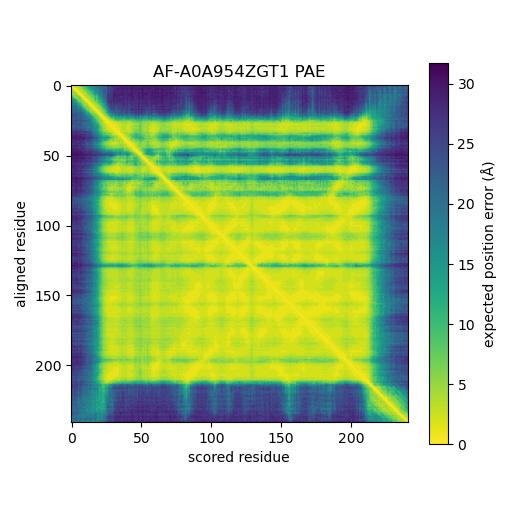 6.920 1.00 94.44 206 ALA A C 1
ATOM 1566 O O . ALA A 1 206 ? 8.766 -1.723 7.539 1.00 94.44 206 ALA A O 1
ATOM 1567 N N . ARG A 1 207 ? 6.662 -0.977 7.337 1.00 95.94 207 ARG A N 1
ATOM 1568 C CA . ARG A 1 207 ? 6.166 -1.613 8.550 1.00 95.94 207 ARG A CA 1
ATOM 1569 C C . ARG A 1 207 ? 5.022 -2.552 8.227 1.00 95.94 207 ARG A C 1
ATOM 1571 O O . ARG A 1 207 ? 4.013 -2.148 7.649 1.00 95.94 207 ARG A O 1
ATOM 1578 N N . VAL A 1 208 ? 5.173 -3.803 8.640 1.00 96.69 208 VAL A N 1
ATOM 1579 C CA . VAL A 1 208 ? 4.201 -4.872 8.422 1.00 96.69 208 VAL A CA 1
ATOM 1580 C C . VAL A 1 208 ? 3.741 -5.395 9.768 1.00 96.69 208 VAL A C 1
ATOM 1582 O O . VAL A 1 208 ? 4.540 -5.784 10.619 1.00 96.69 208 VAL A O 1
ATOM 1585 N N . GLU A 1 209 ? 2.432 -5.420 9.962 1.00 96.38 209 GLU A N 1
ATOM 1586 C CA . GLU A 1 209 ? 1.812 -5.857 11.201 1.00 96.38 209 GLU A CA 1
ATOM 1587 C C . GLU A 1 209 ? 0.761 -6.925 10.940 1.00 96.38 209 GLU A C 1
ATOM 1589 O O . GLU A 1 209 ? -0.096 -6.768 10.074 1.00 96.38 209 GLU A O 1
ATOM 1594 N N . GLN A 1 210 ? 0.764 -7.978 11.747 1.00 94.88 210 GLN A N 1
ATOM 1595 C CA . GLN A 1 210 ? -0.337 -8.922 11.796 1.00 94.88 210 GLN A CA 1
ATOM 1596 C C . GLN A 1 210 ? -1.484 -8.335 12.621 1.00 94.88 210 GLN A C 1
ATOM 1598 O O . GLN A 1 210 ? -1.304 -7.991 13.797 1.00 94.88 210 GLN A O 1
ATOM 1603 N N . ILE A 1 211 ? -2.663 -8.251 12.007 1.00 93.12 211 ILE A N 1
ATOM 1604 C CA . ILE A 1 211 ? -3.904 -7.884 12.685 1.00 93.12 211 ILE A CA 1
ATOM 1605 C C . ILE A 1 211 ? -4.433 -9.163 13.342 1.00 93.12 211 ILE A C 1
ATOM 1607 O O . ILE A 1 211 ? -4.615 -10.167 12.651 1.00 93.12 211 ILE A O 1
ATOM 1611 N N . PRO A 1 212 ? -4.629 -9.200 14.669 1.00 85.25 212 PRO A N 1
ATOM 1612 C CA . PRO A 1 212 ? -5.079 -10.421 15.312 1.00 85.25 212 PRO A CA 1
ATOM 1613 C C . PRO A 1 212 ? -6.530 -10.697 14.930 1.00 85.25 212 PRO A C 1
ATOM 1615 O O . PRO A 1 212 ? -7.368 -9.800 15.021 1.00 85.25 212 PRO A O 1
ATOM 1618 N N . GLU A 1 213 ? -6.843 -11.951 14.598 1.00 77.06 213 GLU A N 1
ATOM 1619 C CA . GLU A 1 213 ? -8.235 -12.348 14.398 1.00 77.06 213 GLU A CA 1
ATOM 1620 C C . GLU A 1 213 ? -9.052 -11.991 15.659 1.00 77.06 213 GLU A C 1
ATOM 1622 O O . GLU A 1 213 ? -8.610 -12.284 16.786 1.00 77.06 213 GLU A O 1
ATOM 1627 N N . PRO A 1 214 ? -10.245 -11.378 15.517 1.00 67.50 214 PRO A N 1
ATOM 1628 C CA . PRO A 1 214 ? -11.130 -11.134 16.645 1.00 67.50 214 PRO A CA 1
ATOM 1629 C C . PRO A 1 214 ? -11.420 -12.480 17.308 1.00 67.50 214 PRO A C 1
ATOM 1631 O O . PRO A 1 214 ? -12.072 -13.361 16.749 1.00 67.50 214 PRO A O 1
ATOM 1634 N N . SER A 1 215 ? -10.846 -12.679 18.492 1.00 58.56 215 SER A N 1
ATOM 1635 C CA . SER A 1 215 ? -10.613 -14.011 19.034 1.00 58.56 215 SER A CA 1
ATOM 1636 C C . SER A 1 215 ? -11.928 -14.784 19.157 1.00 58.56 215 SER A C 1
ATOM 1638 O O . SER A 1 215 ? -12.798 -14.423 19.955 1.00 58.56 215 SER A O 1
ATOM 1640 N N . GLY A 1 216 ? -12.049 -15.916 18.454 1.00 51.16 216 GLY A N 1
ATOM 1641 C CA . GLY A 1 216 ? -13.178 -16.853 18.585 1.00 51.16 216 GLY A CA 1
ATOM 1642 C C . GLY A 1 216 ? -13.432 -17.347 20.024 1.00 51.16 216 GLY A C 1
ATOM 1643 O O . GLY A 1 216 ? -14.482 -17.920 20.319 1.00 51.16 216 GLY A O 1
ATOM 1644 N N . LEU A 1 217 ? -12.517 -17.060 20.959 1.00 50.91 217 LEU A N 1
ATOM 1645 C CA . LEU A 1 217 ? -12.692 -17.216 22.406 1.00 50.91 217 LEU A CA 1
ATOM 1646 C C . LEU A 1 217 ? -13.925 -16.474 22.961 1.00 50.91 217 LEU A C 1
ATOM 1648 O O . LEU A 1 217 ? -14.568 -16.994 23.876 1.00 50.91 217 LEU A O 1
ATOM 1652 N N . LEU A 1 218 ? -14.318 -15.328 22.390 1.00 51.28 218 LEU A N 1
ATOM 1653 C CA . LEU A 1 218 ? -15.554 -14.628 22.782 1.00 51.28 218 LEU A CA 1
ATOM 1654 C C . LEU A 1 218 ? -16.817 -15.434 22.425 1.00 51.28 218 LEU A C 1
ATOM 1656 O O . LEU A 1 218 ? -17.763 -15.485 23.216 1.00 51.28 218 LEU A O 1
ATOM 1660 N N . MET A 1 219 ? -16.815 -16.136 21.287 1.00 51.50 219 MET A N 1
ATOM 1661 C CA . MET A 1 219 ? -17.941 -16.979 20.860 1.00 51.50 219 MET A CA 1
ATOM 1662 C C . MET A 1 219 ? -18.046 -18.262 21.699 1.00 51.50 219 MET A C 1
ATOM 1664 O O . MET A 1 219 ? -19.145 -18.647 22.108 1.00 51.50 219 MET A O 1
ATOM 1668 N N . CYS A 1 220 ? -16.918 -18.882 22.061 1.00 51.91 220 CYS A N 1
ATOM 1669 C CA . CYS A 1 220 ? -16.911 -20.039 22.965 1.00 51.91 220 CYS A CA 1
ATOM 1670 C C . CYS A 1 220 ? -17.381 -19.682 24.390 1.00 51.91 220 CYS A C 1
ATOM 1672 O O . CYS A 1 220 ? -18.099 -20.466 25.019 1.00 51.91 220 CYS A O 1
ATOM 1674 N N . GLY A 1 221 ? -17.043 -18.488 24.892 1.00 52.56 221 GLY A N 1
ATOM 1675 C CA . GLY A 1 221 ? -17.466 -18.016 26.217 1.00 52.56 221 GLY A CA 1
ATOM 1676 C C . GLY A 1 221 ? -18.985 -17.838 26.354 1.00 52.56 221 GLY A C 1
ATOM 1677 O O . GLY A 1 221 ? -19.571 -18.231 27.367 1.00 52.56 221 GLY A O 1
ATOM 1678 N N . LEU A 1 222 ? -19.652 -17.319 25.318 1.00 54.03 222 LEU A N 1
ATOM 1679 C CA . LEU A 1 222 ? -21.114 -17.180 25.300 1.00 54.03 222 LEU A CA 1
ATOM 1680 C C . LEU A 1 222 ? -21.828 -18.534 25.161 1.00 54.03 222 LEU A C 1
ATOM 1682 O O . LEU A 1 222 ? -22.847 -18.758 25.821 1.00 54.03 222 LEU A O 1
ATOM 1686 N N . GLY A 1 223 ? -21.268 -19.467 24.383 1.00 56.16 223 GLY A N 1
ATOM 1687 C CA . GLY A 1 223 ? -21.778 -20.839 24.280 1.00 56.16 223 GLY A CA 1
ATOM 1688 C C . GLY A 1 223 ? -21.762 -21.585 25.621 1.00 56.16 223 GLY A C 1
ATOM 1689 O O . GLY A 1 223 ? -22.742 -22.240 25.987 1.00 56.16 223 GLY A O 1
ATOM 1690 N N . LEU A 1 224 ? -20.695 -21.417 26.410 1.00 54.03 224 LEU A N 1
ATOM 1691 C CA . LEU A 1 224 ? -20.567 -22.022 27.741 1.00 54.03 224 LEU A CA 1
ATOM 1692 C C . LEU A 1 224 ? -21.550 -21.426 28.764 1.00 54.03 224 LEU A C 1
ATOM 1694 O O . LEU A 1 224 ? -22.146 -22.171 29.543 1.00 54.03 224 LEU A O 1
ATOM 1698 N N . LEU A 1 225 ? -21.811 -20.115 28.729 1.00 56.12 225 LEU A N 1
ATOM 1699 C CA . LEU A 1 225 ? -22.845 -19.488 29.570 1.00 56.12 225 LEU A CA 1
ATOM 1700 C C . LEU A 1 225 ? -24.265 -19.950 29.196 1.00 56.12 225 LEU A C 1
ATOM 1702 O O . LEU A 1 225 ? -25.119 -20.111 30.076 1.00 56.12 225 LEU A O 1
ATOM 1706 N N . GLY A 1 226 ? -24.511 -20.215 27.909 1.00 56.75 226 GLY A N 1
ATOM 1707 C CA . GLY A 1 226 ? -25.745 -20.836 27.426 1.00 56.75 226 GLY A CA 1
ATOM 1708 C C . GLY A 1 226 ? -25.948 -22.254 27.974 1.00 56.75 226 GLY A C 1
ATOM 1709 O O . GLY A 1 226 ? -27.034 -22.569 28.469 1.00 56.75 226 GLY A O 1
ATOM 1710 N N . LEU A 1 227 ? -24.893 -23.076 27.972 1.00 55.88 227 LEU A N 1
ATOM 1711 C CA . LEU A 1 227 ? -24.918 -24.464 28.456 1.00 55.88 227 LEU A CA 1
ATOM 1712 C C . LEU A 1 227 ? -25.110 -24.580 29.978 1.00 55.88 227 LEU A C 1
ATOM 1714 O O . LEU A 1 227 ? -25.847 -25.450 30.444 1.00 55.88 227 LEU A O 1
ATOM 1718 N N . VAL A 1 228 ? -24.541 -23.670 30.775 1.00 59.16 228 VAL A N 1
ATOM 1719 C CA . VAL A 1 228 ? -24.756 -23.658 32.238 1.00 59.16 228 VAL A CA 1
ATOM 1720 C C . VAL A 1 228 ? -26.215 -23.324 32.595 1.00 59.16 228 VAL A C 1
ATOM 1722 O O . VAL A 1 228 ? -26.756 -23.842 33.579 1.00 59.16 228 VAL A O 1
ATOM 1725 N N . ARG A 1 229 ? -26.904 -22.506 31.784 1.00 54.56 229 ARG A N 1
ATOM 1726 C CA . ARG A 1 229 ? -28.333 -22.200 31.981 1.00 54.56 229 ARG A CA 1
ATOM 1727 C C . ARG A 1 229 ? -29.255 -23.366 31.622 1.00 54.56 229 ARG A C 1
ATOM 1729 O O . ARG A 1 229 ? -30.274 -23.536 32.295 1.00 54.56 229 ARG A O 1
ATOM 1736 N N . THR A 1 230 ? -28.929 -24.172 30.613 1.00 56.44 230 THR A N 1
ATOM 1737 C CA . THR A 1 230 ? -29.734 -25.350 30.243 1.00 56.44 230 THR A CA 1
ATOM 1738 C C . THR A 1 230 ? -29.525 -26.522 31.200 1.00 56.44 230 THR A C 1
ATOM 1740 O O . THR A 1 230 ? -30.510 -27.152 31.587 1.00 56.44 230 THR A O 1
ATOM 1743 N N . TRP A 1 231 ? -28.306 -26.744 31.701 1.00 53.56 231 TRP A N 1
ATOM 1744 C CA . TRP A 1 231 ? -28.032 -27.801 32.688 1.00 53.56 231 TRP A CA 1
ATOM 1745 C C . TRP A 1 231 ? -28.793 -27.608 34.011 1.00 53.56 231 TRP A C 1
ATOM 1747 O O . TRP A 1 231 ? -29.348 -28.558 34.564 1.00 53.56 231 TRP A O 1
ATOM 1757 N N . ARG A 1 232 ? -28.938 -26.363 34.489 1.00 51.41 232 ARG A N 1
ATOM 1758 C CA . ARG A 1 232 ? -29.732 -26.071 35.701 1.00 51.41 232 ARG A CA 1
ATOM 1759 C C . ARG A 1 232 ? -31.228 -26.363 35.558 1.00 51.41 232 ARG A C 1
ATOM 1761 O O . ARG A 1 232 ? -31.881 -26.586 36.573 1.00 51.41 232 ARG A O 1
ATOM 1768 N N . ARG A 1 233 ? -31.785 -26.369 34.342 1.00 53.47 233 ARG A N 1
ATOM 1769 C CA . ARG A 1 233 ? -33.204 -26.706 34.127 1.00 53.47 233 ARG A CA 1
ATOM 1770 C C . ARG A 1 233 ? -33.462 -28.214 34.152 1.00 53.47 233 ARG A C 1
ATOM 1772 O O . ARG A 1 233 ? -34.556 -28.617 34.533 1.00 53.47 233 ARG A O 1
ATOM 1779 N N . GLN A 1 234 ? -32.477 -29.042 33.804 1.00 52.28 234 GLN A N 1
ATOM 1780 C CA . GLN A 1 234 ? -32.645 -30.500 33.768 1.00 52.28 234 GLN A CA 1
ATOM 1781 C C . GLN A 1 234 ? -32.479 -31.174 35.139 1.00 52.28 234 GLN A C 1
ATOM 1783 O O . GLN A 1 234 ? -33.191 -32.131 35.423 1.00 52.28 234 GLN A O 1
ATOM 1788 N N . CYS A 1 235 ? -31.658 -30.640 36.048 1.00 51.66 235 CYS A N 1
ATOM 1789 C CA . CYS A 1 235 ? -31.503 -31.231 37.389 1.00 51.66 235 CYS A CA 1
ATOM 1790 C C . CYS A 1 235 ? -32.682 -30.968 38.353 1.00 51.66 235 CYS A C 1
ATOM 1792 O O . CYS A 1 235 ? -32.685 -31.486 39.465 1.00 51.66 235 CYS A O 1
ATOM 1794 N N . GLY A 1 236 ? -33.687 -30.178 37.957 1.00 50.94 236 GLY A N 1
ATOM 1795 C CA . GLY A 1 236 ? -34.841 -29.839 38.802 1.00 50.94 236 GLY A CA 1
ATOM 1796 C C . GLY A 1 236 ? -36.050 -30.777 38.697 1.00 50.94 236 GLY A C 1
ATOM 1797 O O . GLY A 1 236 ? -37.045 -30.530 39.370 1.00 50.94 236 GLY A O 1
ATOM 1798 N N . THR A 1 237 ? -36.015 -31.814 37.851 1.00 52.62 237 THR A N 1
ATOM 1799 C CA . THR A 1 237 ? -37.203 -32.647 37.552 1.00 52.62 237 THR A CA 1
ATOM 1800 C C . THR A 1 237 ? -37.147 -34.095 38.048 1.00 52.62 237 THR A C 1
ATOM 1802 O O . THR A 1 237 ? -38.153 -34.790 37.953 1.00 52.62 237 THR A O 1
ATOM 1805 N N . TYR A 1 238 ? -36.056 -34.545 38.676 1.00 50.34 238 TYR A N 1
ATOM 1806 C CA . TYR A 1 238 ? -35.980 -35.877 39.298 1.00 50.34 238 TYR A CA 1
ATOM 1807 C C . TYR A 1 238 ? -36.194 -35.813 40.818 1.00 50.34 238 TYR A C 1
ATOM 1809 O O . TYR A 1 238 ? -35.260 -35.919 41.606 1.00 50.34 238 TYR A O 1
ATOM 1817 N N . SER A 1 239 ? -37.442 -35.616 41.241 1.00 51.72 239 SER A N 1
ATOM 1818 C CA . SER A 1 239 ? -37.907 -35.950 42.596 1.00 51.72 239 SER A CA 1
ATOM 1819 C C . SER A 1 239 ? -39.431 -36.031 42.590 1.00 51.72 239 SER A C 1
ATOM 1821 O O . SER A 1 239 ? -40.114 -35.019 42.752 1.00 51.72 239 SER A O 1
ATOM 1823 N N . LYS A 1 240 ? -39.946 -37.232 42.306 1.00 47.78 240 LYS A N 1
ATOM 1824 C CA . LYS A 1 240 ? -41.233 -37.780 42.766 1.00 47.78 240 LYS A CA 1
ATOM 1825 C C . LYS A 1 240 ? -41.407 -39.181 42.174 1.00 47.78 240 LYS A C 1
ATOM 1827 O O . LYS A 1 240 ? -41.826 -39.335 41.030 1.00 47.78 240 LYS A O 1
ATOM 1832 N N . GLY A 1 241 ? -41.053 -40.166 42.987 1.00 50.84 241 GLY A N 1
ATOM 1833 C CA . GLY A 1 241 ? -41.313 -41.592 42.843 1.00 50.84 241 GLY A CA 1
ATOM 1834 C C . GLY A 1 241 ? -41.075 -42.212 44.203 1.00 50.84 241 GLY A C 1
ATOM 1835 O O . GLY A 1 241 ? -39.913 -42.109 44.650 1.00 50.84 241 GLY A O 1
#

Sequence (241 aa):
MIRDTCRTLLPILLASVMLATSAPANTILVDDDFGDGDFVGWTAYPGYDNGQFDASSGDLVMTTNDGSSPLIVTLDNFDTLRDVAVQTQVRLVGNANAVSVFARFNEAAGETYQGAMTPEGEAVLGWNNPEFHQISVFETPLRVTEQDIELRLEVEDNQLRLFAWPAGGPRPTEPAVTAVDARFASGTVGLLYHPIGLGSATFRYARVEQIPEPSGLLMCGLGLLGLVRTWRRQCGTYSKG

Mean predicted aligned error: 10.69 Å

Foldseek 3Di:
DDDDDDPDDDDDPPPPPPPPPDADDWAWPDWFQLQVFDDVQKDKQPPFDCADQTCVVSWGKHWDPAQATKTWIWGPPFFFAFWKKKKWWKAKADAFQWKWKWFLQDSVQCKTWIFTAGQQQKTFTFMCRPDTDTDDIAHDPDGSHPAIKMWMWTHDQQKIFIWIDGPVDDTDPHGRDIDGGHPHRGGTITIMTGGNGGIMMIIRIMIMIGRDHRDCVVVVVVVVVVVVVVVVVVVPPPDDD

pLDDT: mean 81.78, std 18.89, range [39.03, 98.81]

Nearest PDB structures (foldseek):
  2e6v-assembly3_C  TM=7.144E-01  e=8.715E-08  Canis lupus familiaris
  2e6v-assembly1_A  TM=6.805E-01  e=3.992E-08  Canis lupus familiaris
  2e6v-assembly4_D  TM=6.904E-01  e=7.853E-08  Canis lupus familiaris
  2dur-assembly2_B  TM=6.685E-01  e=1.131E-07  Canis lupus familiaris
  3flp-assembly1_A  TM=5.735E-01  e=3.611E-04  Limulus polyphemus